Protein AF-A0A328CVS7-F1 (afdb_monomer_lite)

Foldseek 3Di:
DAPDVVVLVVLVVLLVVLLLVLLVVLVVLCVVLVHPLVVVLLVLVPVQDPPSDDDPDDDDPLNSSVSSSVSLVCLLCQQLVPLLSVLDPDDVCVVPLQVLLVVLVVVLVVLVPDQLLVVCVPDQPDSLLSSLLSSVCSSAPQVSCCSRPVDCVCVVQSVVSHQDPDPSSSSSSSSSSSSSSSSSSQSNGDPPGDDDDDADPPRDDDPVPDDDSDDD

Organism: NCBI:txid267555

Radius of gyration: 18.3 Å; chains: 1; bounding box: 51×43×45 Å

Secondary structure (DSSP, 8-state):
-PPPHHHHHHHHHHHHHHHHHHHHHHHHHHHHTT--HHHHHHHHHHTT-S-TTS------HHHHHHHHHHHHHHHHHTTTTSTTTTSSS--HHHH-HHHHHHHHHHHHHHHHHS-HHHHHHHSTT-HHHHHHHHHHHHHS-HHHHHHHHSSSHHHHHHHTT----SHHHHHHHHHHHHHHHHHHHHHHSPSSPP----PPTTPPP-TTT----S--

pLDDT: mean 85.7, std 13.38, range [39.97, 98.0]

InterPro domains:
  IPR040225 Protein gravitropic in the light 1-like [PTHR31161] (3-213)

Sequence (216 aa):
MPPAPELFENTMSLVKGASKSFTVLLLSLMRSAHWDIAAAVRSIEAASSAFAATAGAIIGTNCAKYALESYVNRKMFQGFNHETFYTDGGLSSVADPEQHRQGCYTHYRDMKAMDPAELLGILPNCSFENFCFKKYLAIIHPKTEESLFGDLEQRRQVLAGNHPRSQFYGEFLELAKAVWMLHLLAFSVEPPRPCQFEASEGSEFRPEYMESVGKY

Structure (mmCIF, N/CA/C/O backbone):
data_AF-A0A328CVS7-F1
#
_entry.id   AF-A0A328CVS7-F1
#
loop_
_atom_site.group_PDB
_atom_site.id
_atom_site.type_symbol
_atom_site.label_atom_id
_atom_site.label_alt_id
_atom_site.label_comp_id
_atom_site.label_asym_id
_atom_site.label_entity_id
_atom_site.label_seq_id
_atom_site.pdbx_PDB_ins_code
_atom_site.Cartn_x
_atom_site.Cartn_y
_atom_site.Cartn_z
_atom_site.occupancy
_atom_site.B_iso_or_equiv
_atom_site.auth_seq_id
_atom_site.auth_comp_id
_atom_site.auth_asym_id
_atom_site.auth_atom_id
_atom_site.pdbx_PDB_model_num
ATOM 1 N N . MET A 1 1 ? -12.200 -1.009 26.301 1.00 51.28 1 MET A N 1
ATOM 2 C CA . MET A 1 1 ? -10.981 -0.232 26.626 1.00 51.28 1 MET A CA 1
ATOM 3 C C . MET A 1 1 ? -10.405 0.240 25.305 1.00 51.28 1 MET A C 1
ATOM 5 O O . MET A 1 1 ? -10.227 -0.619 24.446 1.00 51.28 1 MET A O 1
ATOM 9 N N . PRO A 1 2 ? -10.182 1.548 25.106 1.00 60.66 2 PRO A N 1
ATOM 10 C CA . PRO A 1 2 ? -9.585 2.043 23.869 1.00 60.66 2 PRO A CA 1
ATOM 11 C C . PRO A 1 2 ? -8.201 1.401 23.667 1.00 60.66 2 PRO A C 1
ATOM 13 O O . PRO A 1 2 ? -7.513 1.132 24.660 1.00 60.66 2 PRO A O 1
ATOM 16 N N . PRO A 1 3 ? -7.789 1.100 22.423 1.00 68.44 3 PRO A N 1
ATOM 17 C CA . PRO A 1 3 ? -6.462 0.553 22.178 1.00 68.44 3 PRO A CA 1
ATOM 18 C C . PRO A 1 3 ? -5.399 1.533 22.684 1.00 68.44 3 PRO A C 1
ATOM 20 O O . PRO A 1 3 ? -5.484 2.736 22.445 1.00 68.44 3 PRO A O 1
ATOM 23 N N . ALA A 1 4 ? -4.404 1.013 23.408 1.00 78.62 4 ALA A N 1
ATOM 24 C CA . ALA A 1 4 ? -3.308 1.823 23.928 1.00 78.62 4 ALA A CA 1
ATOM 25 C C . ALA A 1 4 ? -2.574 2.543 22.775 1.00 78.62 4 ALA A C 1
ATOM 27 O O . ALA A 1 4 ? -2.376 1.917 21.728 1.00 78.62 4 ALA A O 1
ATOM 28 N N . PRO A 1 5 ? -2.120 3.800 22.954 1.00 82.88 5 PRO A N 1
ATOM 29 C CA . PRO A 1 5 ? -1.359 4.537 21.936 1.00 82.88 5 PRO A CA 1
ATOM 30 C C . PRO A 1 5 ? -0.168 3.745 21.376 1.00 82.88 5 PRO A C 1
ATOM 32 O O . PRO A 1 5 ? 0.079 3.744 20.172 1.00 82.88 5 PRO A O 1
ATOM 35 N N . GLU A 1 6 ? 0.482 2.956 22.232 1.00 88.38 6 GLU A N 1
ATOM 36 C CA . GLU A 1 6 ? 1.572 2.045 21.875 1.00 88.38 6 GLU A CA 1
ATOM 37 C C . GLU A 1 6 ? 1.187 1.037 20.779 1.00 88.38 6 GLU A C 1
ATOM 39 O O . GLU A 1 6 ? 2.018 0.660 19.957 1.00 88.38 6 GLU A O 1
ATOM 44 N N . LEU A 1 7 ? -0.069 0.574 20.722 1.00 91.06 7 LEU A N 1
ATOM 45 C CA . LEU A 1 7 ? -0.517 -0.328 19.653 1.00 91.06 7 LEU A CA 1
ATOM 46 C C . LEU A 1 7 ? -0.497 0.368 18.295 1.00 91.06 7 LEU A C 1
ATOM 48 O O . LEU A 1 7 ? -0.149 -0.262 17.294 1.00 91.06 7 LEU A O 1
ATOM 52 N N . PHE A 1 8 ? -0.853 1.650 18.264 1.00 90.75 8 PHE A N 1
ATOM 53 C CA . PHE A 1 8 ? -0.841 2.449 17.048 1.00 90.75 8 PHE A CA 1
ATOM 54 C C . PHE A 1 8 ? 0.596 2.694 16.580 1.00 90.75 8 PHE A C 1
ATOM 56 O O . PHE A 1 8 ? 0.909 2.448 15.418 1.00 90.75 8 PHE A O 1
ATOM 63 N N . GLU A 1 9 ? 1.491 3.075 17.494 1.00 91.44 9 GLU A N 1
ATOM 64 C CA . GLU A 1 9 ? 2.919 3.273 17.208 1.00 91.44 9 GLU A CA 1
ATOM 65 C C . GLU A 1 9 ? 3.594 1.989 16.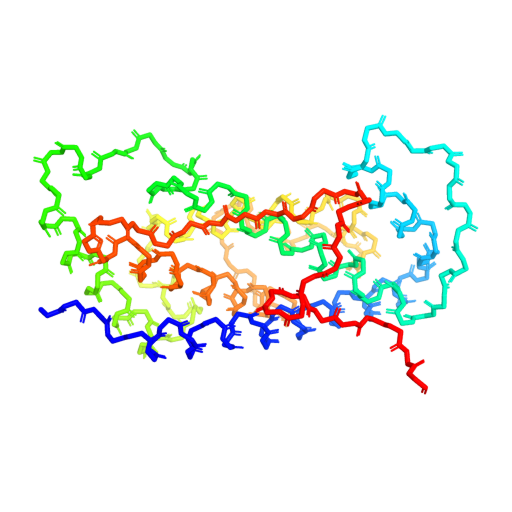713 1.00 91.44 9 GLU A C 1
ATOM 67 O O . GLU A 1 9 ? 4.277 1.996 15.686 1.00 91.44 9 GLU A O 1
ATOM 72 N N . ASN A 1 10 ? 3.340 0.863 17.386 1.00 94.25 10 ASN A N 1
ATOM 73 C CA . ASN A 1 10 ? 3.859 -0.442 16.986 1.00 94.25 10 ASN A CA 1
ATOM 74 C C . ASN A 1 10 ? 3.351 -0.850 15.598 1.00 94.25 10 ASN A C 1
ATOM 76 O O . ASN A 1 10 ? 4.133 -1.293 14.758 1.00 94.25 10 ASN A O 1
ATOM 80 N N . THR A 1 11 ? 2.058 -0.663 15.325 1.00 95.25 11 THR A N 1
ATOM 81 C CA . THR A 1 11 ? 1.479 -0.988 14.012 1.00 95.25 11 THR A CA 1
ATOM 82 C C . THR A 1 11 ? 2.022 -0.063 12.925 1.00 95.25 11 THR A C 1
ATOM 84 O O . THR A 1 11 ? 2.360 -0.524 11.838 1.00 95.25 11 THR A O 1
ATOM 87 N N . MET A 1 12 ? 2.209 1.224 13.220 1.00 94.56 12 MET A N 1
ATOM 88 C CA . MET A 1 12 ? 2.837 2.161 12.290 1.00 94.56 12 MET A CA 1
ATOM 89 C C . MET A 1 12 ? 4.303 1.795 12.011 1.00 94.56 12 MET A C 1
ATOM 91 O O . MET A 1 12 ? 4.773 1.949 10.884 1.00 94.56 12 MET A O 1
ATOM 95 N N . SER A 1 13 ? 5.030 1.269 13.001 1.00 95.25 13 SER A N 1
ATOM 96 C CA . SER A 1 13 ? 6.385 0.736 12.806 1.00 95.25 13 SER A CA 1
ATOM 97 C C . SER A 1 13 ? 6.397 -0.454 11.837 1.00 95.25 13 SER A C 1
ATOM 99 O O . SER A 1 13 ? 7.234 -0.495 10.933 1.00 95.25 13 SER A O 1
ATOM 101 N N . LEU A 1 14 ? 5.415 -1.362 11.940 1.00 96.44 14 LEU A N 1
ATOM 102 C CA . LEU A 1 14 ? 5.233 -2.455 10.973 1.00 96.44 14 LEU A CA 1
ATOM 103 C C . LEU A 1 14 ? 4.972 -1.921 9.561 1.00 96.44 14 LEU A C 1
ATOM 105 O O . LEU A 1 14 ? 5.615 -2.373 8.616 1.00 96.44 14 LEU A O 1
ATOM 109 N N . VAL A 1 15 ? 4.099 -0.917 9.415 1.00 97.12 15 VAL A N 1
ATOM 110 C CA . VAL A 1 15 ? 3.841 -0.277 8.115 1.00 97.12 15 VAL A CA 1
ATOM 111 C C . VAL A 1 15 ? 5.119 0.328 7.535 1.00 97.12 15 VAL A C 1
ATOM 113 O O . VAL A 1 15 ? 5.426 0.100 6.367 1.00 97.12 15 VAL A O 1
ATOM 116 N N . LYS A 1 16 ? 5.898 1.060 8.343 1.00 95.38 16 LYS A N 1
ATOM 117 C CA . LYS A 1 16 ? 7.183 1.636 7.913 1.00 95.38 16 LYS A CA 1
ATOM 118 C C . LYS A 1 16 ? 8.159 0.551 7.451 1.00 95.38 16 LYS A C 1
ATOM 120 O O . LYS A 1 16 ? 8.812 0.724 6.426 1.00 95.38 16 LYS A O 1
ATOM 125 N N . GLY A 1 17 ? 8.263 -0.553 8.190 1.00 96.69 17 GLY A N 1
ATOM 126 C CA . GLY A 1 17 ? 9.111 -1.690 7.829 1.00 96.69 17 GLY A CA 1
ATOM 127 C C . GLY A 1 17 ? 8.691 -2.331 6.507 1.00 96.69 17 GLY A C 1
ATOM 128 O O . GLY A 1 17 ? 9.491 -2.389 5.576 1.00 96.69 17 GLY A O 1
ATOM 129 N N . ALA A 1 18 ? 7.424 -2.736 6.400 1.00 97.62 18 ALA A N 1
ATOM 130 C CA . ALA A 1 18 ? 6.884 -3.387 5.209 1.00 97.62 18 ALA A CA 1
ATOM 131 C C . ALA A 1 18 ? 6.951 -2.478 3.969 1.00 97.62 18 ALA A C 1
ATOM 133 O O . ALA A 1 18 ? 7.317 -2.928 2.885 1.00 97.62 18 ALA A O 1
ATOM 134 N N . SER A 1 19 ? 6.683 -1.177 4.129 1.00 97.44 19 SER A N 1
ATOM 135 C CA . SER A 1 19 ? 6.769 -0.199 3.037 1.00 97.44 19 SER A CA 1
ATOM 136 C C . SER A 1 19 ? 8.198 -0.070 2.510 1.00 97.44 19 SER A C 1
ATOM 138 O O . SER A 1 19 ? 8.424 -0.107 1.295 1.00 97.44 19 SER A O 1
ATOM 140 N N . LYS A 1 20 ? 9.186 -0.016 3.414 1.00 95.44 20 LYS A N 1
ATOM 141 C CA . LYS A 1 20 ? 10.608 -0.005 3.053 1.00 95.44 20 LYS A CA 1
ATOM 142 C C . LYS A 1 20 ? 11.015 -1.290 2.330 1.00 95.44 20 LYS A C 1
ATOM 144 O O . LYS A 1 20 ? 11.677 -1.189 1.297 1.00 95.44 20 LYS A O 1
ATOM 149 N N . SER A 1 21 ? 10.621 -2.462 2.833 1.00 97.00 21 SER A N 1
ATOM 150 C CA . SER A 1 21 ? 10.930 -3.759 2.210 1.00 97.00 21 SER A CA 1
ATOM 151 C C . SER A 1 21 ? 10.345 -3.868 0.802 1.00 97.00 21 SER A C 1
ATOM 153 O O . SER A 1 21 ? 11.091 -4.071 -0.159 1.00 97.00 21 SER A O 1
ATOM 155 N N . PHE A 1 22 ? 9.042 -3.612 0.653 1.00 97.81 22 PHE A N 1
ATOM 156 C CA . PHE A 1 22 ? 8.364 -3.655 -0.641 1.00 97.81 22 PHE A CA 1
ATOM 157 C C . PHE A 1 22 ? 8.954 -2.647 -1.638 1.00 97.81 22 PHE A C 1
ATOM 159 O O . PHE A 1 22 ? 9.211 -2.986 -2.793 1.00 97.81 22 PHE A O 1
ATOM 166 N N . THR A 1 23 ? 9.252 -1.421 -1.193 1.00 95.88 23 THR A N 1
ATOM 167 C CA . THR A 1 23 ? 9.870 -0.391 -2.044 1.00 95.88 23 THR A CA 1
ATOM 168 C C . THR A 1 23 ? 11.262 -0.802 -2.520 1.00 95.88 23 THR A C 1
ATOM 170 O O . THR A 1 23 ? 11.610 -0.585 -3.682 1.00 95.88 23 THR A O 1
ATOM 173 N N . VAL A 1 24 ? 12.077 -1.400 -1.645 1.00 95.31 24 VAL A N 1
ATOM 174 C CA . VAL A 1 24 ? 13.410 -1.896 -2.014 1.00 95.31 24 VAL A CA 1
ATOM 175 C C . VAL A 1 24 ? 13.304 -3.020 -3.044 1.00 95.31 24 VAL A C 1
ATOM 177 O O . VAL A 1 24 ? 14.053 -3.002 -4.025 1.00 95.31 24 VAL A O 1
ATOM 180 N N . LEU A 1 25 ? 12.359 -3.950 -2.871 1.00 97.00 25 LEU A N 1
ATOM 181 C CA . LEU A 1 25 ? 12.112 -5.008 -3.849 1.00 97.00 25 LEU A CA 1
ATOM 182 C C . LEU A 1 25 ? 11.666 -4.432 -5.200 1.00 97.00 25 LEU A C 1
ATOM 184 O O . LEU A 1 25 ? 12.242 -4.776 -6.232 1.00 97.00 25 LEU A O 1
ATOM 188 N N . LEU A 1 26 ? 10.699 -3.512 -5.201 1.00 96.12 26 LEU A N 1
ATOM 189 C CA . LEU A 1 26 ? 10.211 -2.862 -6.417 1.00 96.12 26 LEU A CA 1
ATOM 190 C C . LEU A 1 26 ? 11.337 -2.118 -7.151 1.00 96.12 26 LEU A C 1
ATOM 192 O O . LEU A 1 26 ? 11.509 -2.289 -8.356 1.00 96.12 26 LEU A O 1
ATOM 196 N N . LEU A 1 27 ? 12.163 -1.358 -6.426 1.00 94.75 27 LEU A N 1
ATOM 197 C CA . LEU A 1 27 ? 13.314 -0.661 -7.002 1.00 94.75 27 LEU A CA 1
ATOM 198 C C . LEU A 1 27 ? 14.349 -1.635 -7.591 1.00 94.75 27 LEU A C 1
ATOM 200 O O . LEU A 1 27 ? 14.950 -1.344 -8.627 1.00 94.75 27 LEU A O 1
ATOM 204 N N . SER A 1 28 ? 14.568 -2.785 -6.947 1.00 95.62 28 SER A N 1
ATOM 205 C CA . SER A 1 28 ? 15.453 -3.842 -7.453 1.00 95.62 28 SER A CA 1
ATOM 206 C C . SER A 1 28 ? 14.946 -4.422 -8.778 1.00 95.62 28 SER A C 1
ATOM 208 O O . SER A 1 28 ? 15.715 -4.566 -9.734 1.00 95.62 28 SER A O 1
ATOM 210 N N . LEU A 1 29 ? 13.640 -4.681 -8.873 1.00 96.06 29 LEU A N 1
ATOM 211 C CA . LEU A 1 29 ? 13.005 -5.161 -10.099 1.00 96.06 29 LEU A CA 1
ATOM 212 C C . LEU A 1 29 ? 13.087 -4.120 -11.219 1.00 96.06 29 LEU A C 1
ATOM 214 O O . LEU A 1 29 ? 13.473 -4.464 -12.330 1.00 96.06 29 LEU A O 1
ATOM 218 N N . MET A 1 30 ? 12.828 -2.839 -10.928 1.00 95.19 30 MET A N 1
ATOM 219 C CA . MET A 1 30 ? 12.971 -1.755 -11.914 1.00 95.19 30 MET A CA 1
ATOM 220 C C . MET A 1 30 ? 14.396 -1.685 -12.480 1.00 95.19 30 MET A C 1
ATOM 222 O O . MET A 1 30 ? 14.584 -1.529 -13.685 1.00 95.19 30 MET A O 1
ATOM 226 N N . ARG A 1 31 ? 15.416 -1.838 -11.625 1.00 94.25 31 ARG A N 1
ATOM 227 C CA . ARG A 1 31 ? 16.823 -1.877 -12.063 1.00 94.25 31 ARG A CA 1
ATOM 228 C C . ARG A 1 31 ? 17.122 -3.099 -12.927 1.00 94.25 31 ARG A C 1
ATOM 230 O O . ARG A 1 31 ? 17.825 -2.969 -13.924 1.00 94.25 31 ARG A O 1
ATOM 237 N N . SER A 1 32 ? 16.582 -4.257 -12.555 1.00 95.62 32 SER A N 1
ATOM 238 C CA . SER A 1 32 ? 16.746 -5.512 -13.301 1.00 95.62 32 SER A CA 1
ATOM 239 C C . SER A 1 32 ? 16.062 -5.456 -14.670 1.00 95.62 32 SER A C 1
ATOM 241 O O . SER A 1 32 ? 16.584 -5.990 -15.640 1.00 95.62 32 SER A O 1
ATOM 243 N N . ALA A 1 33 ? 14.949 -4.728 -14.768 1.00 95.38 33 ALA A N 1
ATOM 244 C CA . ALA A 1 33 ? 14.250 -4.423 -16.012 1.00 95.38 33 ALA A CA 1
ATOM 245 C C . ALA A 1 33 ? 14.891 -3.271 -16.817 1.00 95.38 33 ALA A C 1
ATOM 247 O O . ALA A 1 33 ? 14.302 -2.795 -17.785 1.00 95.38 33 ALA A O 1
ATOM 248 N N . HIS A 1 34 ? 16.076 -2.792 -16.417 1.00 94.19 34 HIS A N 1
ATOM 249 C CA . HIS A 1 34 ? 16.814 -1.706 -17.071 1.00 94.19 34 HIS A CA 1
ATOM 250 C C . HIS A 1 34 ? 16.040 -0.382 -17.197 1.00 94.19 34 HIS A C 1
ATOM 252 O O . HIS A 1 34 ? 16.236 0.374 -18.149 1.00 94.19 34 HIS A O 1
ATOM 258 N N . TRP A 1 35 ? 15.174 -0.067 -16.230 1.00 94.06 35 TRP A N 1
ATOM 259 C CA . TRP A 1 35 ? 14.453 1.205 -16.223 1.00 94.06 35 TRP A CA 1
ATOM 260 C C . TRP A 1 35 ? 15.395 2.394 -16.031 1.00 94.06 35 TRP A C 1
ATOM 262 O O . TRP A 1 35 ? 16.305 2.361 -15.197 1.00 94.06 35 TRP A O 1
ATOM 272 N N . ASP A 1 36 ? 15.094 3.505 -16.709 1.00 91.75 36 ASP A N 1
ATOM 273 C CA . ASP A 1 36 ? 15.622 4.813 -16.320 1.00 91.75 36 ASP A CA 1
ATOM 274 C C . ASP A 1 36 ? 14.937 5.254 -15.017 1.00 91.75 36 ASP A C 1
ATOM 276 O O . ASP A 1 36 ? 13.841 5.820 -15.002 1.00 91.75 36 ASP A O 1
ATOM 280 N N . ILE A 1 37 ? 15.602 4.968 -13.897 1.00 91.19 37 ILE A N 1
ATOM 281 C CA . ILE A 1 37 ? 15.112 5.294 -12.556 1.00 91.19 37 ILE A CA 1
ATOM 282 C C . ILE A 1 37 ? 14.900 6.803 -12.394 1.00 91.19 37 ILE A C 1
ATOM 284 O O . ILE A 1 37 ? 13.942 7.216 -11.744 1.00 91.19 37 ILE A O 1
ATOM 288 N N . ALA A 1 38 ? 15.744 7.640 -13.002 1.00 87.75 38 ALA A N 1
ATOM 289 C CA . ALA A 1 38 ? 15.590 9.085 -12.907 1.00 87.75 38 ALA A CA 1
ATOM 290 C C . ALA A 1 38 ? 14.341 9.556 -13.669 1.00 87.75 38 ALA A C 1
ATOM 292 O O . ALA A 1 38 ? 13.611 10.415 -13.177 1.00 87.75 38 ALA A O 1
ATOM 293 N N . ALA A 1 39 ? 14.055 8.975 -14.839 1.00 88.88 39 ALA A N 1
ATOM 294 C CA . ALA A 1 39 ? 12.808 9.235 -15.559 1.00 88.88 39 ALA A CA 1
ATOM 295 C C . ALA A 1 39 ? 11.574 8.759 -14.782 1.00 88.88 39 ALA A C 1
ATOM 297 O O . ALA A 1 39 ? 10.581 9.485 -14.722 1.00 88.88 39 ALA A O 1
ATOM 298 N N . ALA A 1 40 ? 11.645 7.588 -14.143 1.00 89.56 40 ALA A N 1
ATOM 299 C CA . ALA A 1 40 ? 10.558 7.077 -13.312 1.00 89.56 40 ALA A CA 1
ATOM 300 C C . ALA A 1 40 ? 10.254 8.012 -12.128 1.00 89.56 40 ALA A C 1
ATOM 302 O O . ALA A 1 40 ? 9.091 8.334 -11.890 1.00 89.56 40 ALA A O 1
ATOM 303 N N . VAL A 1 41 ? 11.285 8.511 -11.436 1.00 87.38 41 VAL A N 1
ATOM 304 C CA . VAL A 1 41 ? 11.124 9.481 -10.338 1.00 87.38 41 VAL A CA 1
ATOM 305 C C . VAL A 1 41 ? 10.494 10.779 -10.835 1.00 87.38 41 VAL A C 1
ATOM 307 O O . VAL A 1 41 ? 9.485 11.200 -10.276 1.00 87.38 41 VAL A O 1
ATOM 310 N N . ARG A 1 42 ? 10.992 11.354 -11.940 1.00 86.06 42 ARG A N 1
ATOM 311 C CA . ARG A 1 42 ? 10.382 12.554 -12.541 1.00 86.06 42 ARG A CA 1
A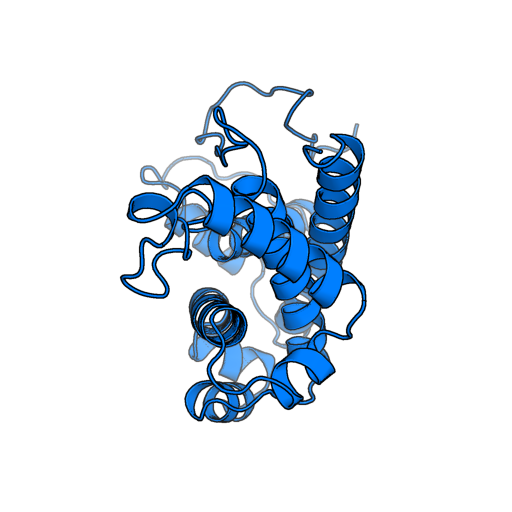TOM 312 C C . ARG A 1 42 ? 8.909 12.335 -12.887 1.00 86.06 42 ARG A C 1
ATOM 314 O O . ARG A 1 42 ? 8.090 13.222 -12.682 1.00 86.06 42 ARG A O 1
ATOM 321 N N . SER A 1 43 ? 8.554 11.151 -13.389 1.00 86.50 43 SER A N 1
ATOM 322 C CA . SER A 1 43 ? 7.159 10.810 -13.687 1.00 86.50 43 SER A CA 1
ATOM 323 C C . SER A 1 43 ? 6.295 10.710 -12.427 1.00 86.50 43 SER A C 1
ATOM 325 O O . SER A 1 43 ? 5.130 11.103 -12.463 1.00 86.50 43 SER A O 1
ATOM 327 N N . ILE A 1 44 ? 6.836 10.182 -11.325 1.00 86.12 44 ILE A N 1
ATOM 328 C CA . ILE A 1 44 ? 6.149 10.123 -10.029 1.00 86.12 44 ILE A CA 1
ATOM 329 C C . ILE A 1 44 ? 5.921 11.538 -9.487 1.00 86.12 44 ILE A C 1
ATOM 331 O O . ILE A 1 44 ? 4.809 11.858 -9.066 1.00 86.12 44 ILE A O 1
ATOM 335 N N . GLU A 1 45 ? 6.946 12.388 -9.518 1.00 81.12 45 GLU A N 1
ATOM 336 C CA . GLU A 1 45 ? 6.887 13.777 -9.050 1.00 81.12 45 GLU A CA 1
ATOM 337 C C . GLU A 1 45 ? 5.900 14.603 -9.885 1.00 81.12 45 GLU A C 1
ATOM 339 O O . GLU A 1 45 ? 5.023 15.264 -9.329 1.00 81.12 45 GLU A O 1
ATOM 344 N N . ALA A 1 46 ? 5.939 14.471 -11.215 1.00 80.69 46 ALA A N 1
ATOM 345 C CA . ALA A 1 46 ? 5.011 15.147 -12.121 1.00 80.69 46 ALA A CA 1
ATOM 346 C C . ALA A 1 46 ? 3.550 14.719 -11.912 1.00 80.69 46 ALA A C 1
ATOM 348 O O . ALA A 1 46 ? 2.644 15.536 -12.027 1.00 80.69 46 ALA A O 1
ATOM 349 N N . ALA A 1 47 ? 3.299 13.453 -11.565 1.00 77.50 47 ALA A N 1
ATOM 350 C CA . ALA A 1 47 ? 1.955 12.984 -11.221 1.00 77.50 47 ALA A CA 1
ATOM 351 C C . ALA A 1 47 ? 1.480 13.465 -9.836 1.00 77.50 47 ALA A C 1
ATOM 353 O O . ALA A 1 47 ? 0.315 13.281 -9.487 1.00 77.50 47 ALA A O 1
ATOM 354 N N . SER A 1 48 ? 2.386 14.020 -9.029 1.00 69.12 48 SER A N 1
ATOM 355 C CA . SER A 1 48 ? 2.135 14.451 -7.651 1.00 69.12 48 SER A CA 1
ATOM 356 C C . SER A 1 48 ? 1.964 15.958 -7.513 1.00 69.12 48 SER A C 1
ATOM 358 O O . SER A 1 48 ? 1.238 16.392 -6.624 1.00 69.12 48 SER A O 1
ATOM 360 N N . SER A 1 49 ? 2.605 16.741 -8.382 1.00 62.12 49 SER A N 1
ATOM 361 C CA . SER A 1 49 ? 2.573 18.202 -8.351 1.00 62.12 49 SER A CA 1
ATOM 362 C C . SER A 1 49 ? 1.715 18.764 -9.485 1.00 62.12 49 SER A C 1
ATOM 364 O O . SER A 1 49 ? 1.894 18.420 -10.651 1.00 62.12 49 SER A O 1
ATOM 366 N N . ALA A 1 50 ? 0.809 19.688 -9.157 1.00 51.88 50 ALA A N 1
ATOM 367 C CA . ALA A 1 50 ? 0.081 20.480 -10.150 1.00 51.88 50 ALA A CA 1
ATOM 368 C C . ALA A 1 50 ? 0.968 21.556 -10.826 1.00 51.88 50 ALA A C 1
ATOM 370 O O . ALA A 1 50 ? 0.541 22.173 -11.798 1.00 51.88 50 ALA A O 1
ATOM 371 N N . PHE A 1 51 ? 2.198 21.772 -10.335 1.00 45.00 51 PHE A N 1
ATOM 372 C CA . PHE A 1 51 ? 3.142 22.807 -10.780 1.00 45.00 51 PHE A CA 1
ATOM 373 C C . PHE A 1 51 ? 4.504 22.199 -11.178 1.00 45.00 51 PHE A C 1
ATOM 375 O O . PHE A 1 51 ? 5.564 22.581 -10.695 1.00 45.00 51 PHE A O 1
ATOM 382 N N . ALA A 1 52 ? 4.489 21.231 -12.093 1.00 42.84 52 ALA A N 1
ATOM 383 C CA . ALA A 1 52 ? 5.643 20.394 -12.444 1.00 42.84 52 ALA A CA 1
ATOM 384 C C . ALA A 1 52 ? 6.757 21.056 -13.304 1.00 42.84 52 ALA A C 1
ATOM 386 O O . ALA A 1 52 ? 7.299 20.395 -14.188 1.00 42.84 52 ALA A O 1
ATOM 387 N N . ALA A 1 53 ? 7.129 22.329 -13.109 1.00 41.28 53 ALA A N 1
ATOM 388 C CA . ALA A 1 53 ? 7.995 23.019 -14.084 1.00 41.28 53 ALA A CA 1
ATOM 389 C C . ALA A 1 53 ? 9.388 23.494 -13.630 1.00 41.28 53 ALA A C 1
ATOM 391 O O . ALA A 1 53 ? 10.196 23.783 -14.509 1.00 41.28 53 ALA A O 1
ATOM 392 N N . THR A 1 54 ? 9.732 23.607 -12.340 1.00 40.16 54 THR A N 1
ATOM 393 C CA . THR A 1 54 ? 10.916 24.436 -11.983 1.00 40.16 54 THR A CA 1
ATOM 394 C C . THR A 1 54 ? 11.913 23.884 -10.970 1.00 40.16 54 THR A C 1
ATOM 396 O O . THR A 1 54 ? 12.814 24.620 -10.576 1.00 40.16 54 THR A O 1
ATOM 399 N N . ALA A 1 55 ? 11.863 22.609 -10.593 1.00 41.12 55 ALA A N 1
ATOM 400 C CA . ALA A 1 55 ? 12.902 22.028 -9.740 1.00 41.12 55 ALA A CA 1
ATOM 401 C C . ALA A 1 55 ? 13.633 20.893 -10.460 1.00 41.12 55 ALA A C 1
ATOM 403 O O . ALA A 1 55 ? 13.374 19.712 -10.250 1.00 41.12 55 ALA A O 1
ATOM 404 N N . GLY A 1 56 ? 14.591 21.262 -11.313 1.00 46.72 56 GLY A N 1
ATOM 405 C CA . GLY A 1 56 ? 15.679 20.363 -11.680 1.00 46.72 56 GLY A CA 1
ATOM 406 C C . GLY A 1 56 ? 16.536 20.105 -10.443 1.00 46.72 56 GLY A C 1
ATOM 407 O O . GLY A 1 56 ? 17.544 20.774 -10.241 1.00 46.72 56 GLY A O 1
ATOM 408 N N . ALA A 1 57 ? 16.106 19.189 -9.579 1.00 45.03 57 ALA A N 1
ATOM 409 C CA . ALA A 1 57 ? 16.842 18.819 -8.382 1.00 45.03 57 ALA A CA 1
ATOM 410 C C . ALA A 1 57 ? 17.595 17.510 -8.623 1.00 45.03 57 ALA A C 1
ATOM 412 O O . ALA A 1 57 ? 17.079 16.535 -9.162 1.00 45.03 57 ALA A O 1
ATOM 413 N N . ILE A 1 58 ? 18.864 17.535 -8.245 1.00 46.56 58 ILE A N 1
ATOM 414 C CA . ILE A 1 58 ? 19.860 16.483 -8.396 1.00 46.56 58 ILE A CA 1
ATOM 415 C C . ILE A 1 58 ? 19.399 15.244 -7.612 1.00 46.56 58 ILE A C 1
ATOM 417 O O . ILE A 1 58 ? 19.595 15.136 -6.404 1.00 46.56 58 ILE A O 1
ATOM 421 N N . ILE A 1 59 ? 18.754 14.302 -8.298 1.00 51.00 59 ILE A N 1
ATOM 422 C CA . ILE A 1 59 ? 18.311 13.035 -7.712 1.00 51.00 59 ILE A CA 1
ATOM 423 C C . ILE A 1 59 ? 19.507 12.078 -7.707 1.00 51.00 59 ILE A C 1
ATOM 425 O O . ILE A 1 59 ? 19.764 11.349 -8.664 1.00 51.00 59 ILE A O 1
ATOM 429 N N . GLY A 1 60 ? 20.251 12.076 -6.600 1.00 52.41 60 GLY A N 1
ATOM 430 C CA . GLY A 1 60 ? 21.118 10.949 -6.259 1.00 52.41 60 GLY A CA 1
ATOM 431 C C . GLY A 1 60 ? 20.287 9.677 -6.047 1.00 52.41 60 GLY A C 1
ATOM 432 O O . GLY A 1 60 ? 19.094 9.735 -5.756 1.00 52.41 60 GLY A O 1
ATOM 433 N N . THR A 1 61 ? 20.906 8.501 -6.131 1.00 53.00 61 THR A N 1
ATOM 434 C CA . THR A 1 61 ? 20.246 7.187 -5.971 1.00 53.00 61 THR A CA 1
ATOM 435 C C . THR A 1 61 ? 19.427 7.033 -4.680 1.00 53.00 61 THR A C 1
ATOM 437 O O . THR A 1 61 ? 18.493 6.232 -4.656 1.00 53.00 61 THR A O 1
ATOM 440 N N . ASN A 1 62 ? 19.731 7.806 -3.629 1.00 58.94 62 ASN A N 1
ATOM 441 C CA . ASN A 1 62 ? 18.953 7.834 -2.385 1.00 58.94 62 ASN A CA 1
ATOM 442 C C . ASN A 1 62 ? 17.583 8.509 -2.560 1.00 58.94 62 ASN A C 1
ATOM 444 O O . ASN A 1 62 ? 16.607 8.025 -1.995 1.00 58.94 62 ASN A O 1
ATOM 448 N N . CYS A 1 63 ? 17.469 9.551 -3.390 1.00 72.38 63 CYS A N 1
ATOM 449 C CA . CYS A 1 63 ? 16.196 10.234 -3.641 1.00 72.38 63 CYS A CA 1
ATOM 450 C C . CYS A 1 63 ? 15.187 9.310 -4.340 1.00 72.38 63 CYS A C 1
ATOM 452 O O . CYS A 1 63 ? 13.999 9.358 -4.039 1.00 72.38 63 CYS A O 1
ATOM 454 N N . ALA A 1 64 ? 15.657 8.406 -5.207 1.00 84.00 64 ALA A N 1
ATOM 455 C CA . ALA A 1 64 ? 14.779 7.486 -5.929 1.00 84.00 64 ALA A CA 1
ATOM 456 C C . ALA A 1 64 ? 14.033 6.509 -5.009 1.00 84.00 64 ALA A C 1
ATOM 458 O O . ALA A 1 64 ? 12.856 6.237 -5.234 1.00 84.00 64 ALA A O 1
ATOM 459 N N . LYS A 1 65 ? 14.696 6.011 -3.955 1.00 88.19 65 LYS A N 1
ATOM 460 C CA . LYS A 1 65 ? 14.047 5.149 -2.959 1.00 88.19 65 LYS A CA 1
ATOM 461 C C . LYS A 1 65 ? 12.913 5.899 -2.260 1.00 88.19 65 LYS A C 1
ATOM 463 O O . LYS A 1 65 ? 11.810 5.375 -2.200 1.00 88.19 65 LYS A O 1
ATOM 468 N N . TYR A 1 66 ? 13.173 7.109 -1.766 1.00 87.94 66 TYR A N 1
ATOM 469 C CA . TYR A 1 66 ? 12.172 7.889 -1.034 1.00 87.94 66 TYR A CA 1
ATOM 470 C C . TYR A 1 66 ? 11.019 8.356 -1.929 1.00 87.94 66 TYR A C 1
ATOM 472 O O . TYR A 1 66 ? 9.870 8.325 -1.500 1.00 87.94 66 TYR A O 1
ATOM 480 N N . ALA A 1 67 ? 11.296 8.722 -3.184 1.00 89.12 67 ALA A N 1
ATOM 481 C CA . ALA A 1 67 ? 10.253 9.059 -4.151 1.00 89.12 67 ALA A CA 1
ATOM 482 C C . ALA A 1 67 ? 9.338 7.857 -4.441 1.00 89.12 67 ALA A C 1
ATOM 484 O O . ALA A 1 67 ? 8.114 7.995 -4.469 1.00 89.12 67 ALA A O 1
ATOM 485 N N . LEU A 1 68 ? 9.918 6.664 -4.602 1.00 92.38 68 LEU A N 1
ATOM 486 C CA . LEU A 1 68 ? 9.153 5.438 -4.812 1.00 92.38 68 LEU A CA 1
ATOM 487 C C . LEU A 1 68 ? 8.378 5.019 -3.552 1.00 92.38 68 LEU A C 1
ATOM 489 O O . LEU A 1 68 ? 7.211 4.652 -3.655 1.00 92.38 68 LEU A O 1
ATOM 493 N N . GLU A 1 69 ? 8.987 5.135 -2.370 1.00 92.94 69 GLU A N 1
ATOM 494 C CA . GLU A 1 69 ? 8.338 4.862 -1.079 1.00 92.94 69 GLU A CA 1
ATOM 495 C C . GLU A 1 69 ? 7.141 5.797 -0.863 1.00 92.94 69 GLU A C 1
ATOM 497 O O . GLU A 1 69 ? 6.054 5.353 -0.496 1.00 92.94 69 GLU A O 1
ATOM 502 N N . SER A 1 70 ? 7.307 7.088 -1.170 1.00 90.75 70 SER A N 1
ATOM 503 C CA . SER A 1 70 ? 6.233 8.084 -1.146 1.00 90.75 70 SER A CA 1
ATOM 504 C C . SER A 1 70 ? 5.101 7.722 -2.114 1.00 90.75 70 SER A C 1
ATOM 506 O O . SER A 1 70 ? 3.933 7.703 -1.723 1.00 90.75 70 SER A O 1
ATOM 508 N N . TYR A 1 71 ? 5.428 7.333 -3.353 1.00 93.31 71 TYR A N 1
ATOM 509 C CA . TYR A 1 71 ? 4.444 6.867 -4.334 1.00 93.31 71 TYR A CA 1
ATOM 510 C C . TYR A 1 71 ? 3.621 5.677 -3.822 1.00 93.31 71 TYR A C 1
ATOM 512 O O . TYR A 1 71 ? 2.386 5.719 -3.867 1.00 93.31 71 TYR A O 1
ATOM 520 N N . VAL A 1 72 ? 4.298 4.641 -3.317 1.00 95.75 72 VAL A N 1
ATOM 521 C CA . VAL A 1 72 ? 3.668 3.432 -2.770 1.00 95.75 72 VAL A CA 1
ATOM 522 C C . VAL A 1 72 ? 2.764 3.799 -1.598 1.00 95.75 72 VAL A C 1
ATOM 524 O O . VAL A 1 72 ? 1.584 3.448 -1.603 1.00 95.75 72 VAL A O 1
ATOM 527 N N . ASN A 1 73 ? 3.283 4.550 -0.621 1.00 94.94 73 ASN A N 1
ATOM 528 C CA . ASN A 1 73 ? 2.529 4.940 0.567 1.00 94.94 73 ASN A CA 1
ATOM 529 C C . ASN A 1 73 ? 1.304 5.775 0.198 1.00 94.94 73 ASN A C 1
ATOM 531 O O . ASN A 1 73 ? 0.207 5.486 0.668 1.00 94.94 73 ASN A O 1
ATOM 535 N N . ARG A 1 74 ? 1.427 6.741 -0.713 1.00 93.06 74 ARG A N 1
ATOM 536 C CA . ARG A 1 74 ? 0.274 7.534 -1.149 1.00 93.06 74 ARG A CA 1
ATOM 537 C C . ARG A 1 74 ? -0.829 6.663 -1.750 1.00 93.06 74 ARG A C 1
ATOM 539 O O . ARG A 1 74 ? -2.002 6.859 -1.442 1.00 93.06 74 ARG A O 1
ATOM 546 N N . LYS A 1 75 ? -0.480 5.671 -2.577 1.00 95.06 75 LYS A N 1
ATOM 547 C CA . LYS A 1 75 ? -1.460 4.726 -3.139 1.00 95.06 75 LYS A CA 1
ATOM 548 C C . LYS A 1 75 ? -2.066 3.818 -2.067 1.00 95.06 75 LYS A C 1
ATOM 550 O O . LYS A 1 75 ? -3.288 3.650 -2.032 1.00 95.06 75 LYS A O 1
ATOM 555 N N . MET A 1 76 ? -1.245 3.286 -1.164 1.00 96.31 76 MET A N 1
ATOM 556 C CA . MET A 1 76 ? -1.691 2.428 -0.062 1.00 96.31 76 MET A CA 1
ATOM 557 C C . MET A 1 76 ? -2.653 3.147 0.883 1.00 96.31 76 MET A C 1
ATOM 559 O O . MET A 1 76 ? -3.721 2.624 1.187 1.00 96.31 76 MET A O 1
ATOM 563 N N . PHE A 1 77 ? -2.328 4.373 1.278 1.00 95.50 77 PHE A N 1
ATOM 564 C CA . PHE A 1 77 ? -3.128 5.153 2.214 1.00 95.50 77 PHE A CA 1
ATOM 565 C C . PHE A 1 77 ? -4.274 5.935 1.556 1.00 95.50 77 PHE A C 1
ATOM 567 O O . PHE A 1 77 ? -5.125 6.472 2.254 1.00 95.50 77 PHE A O 1
ATOM 574 N N . GLN A 1 78 ? -4.376 5.980 0.224 1.00 94.12 78 GLN A N 1
ATOM 575 C CA . GLN A 1 78 ? -5.491 6.659 -0.443 1.00 94.12 78 GLN A CA 1
ATOM 576 C C . GLN A 1 78 ? -6.850 6.189 0.114 1.00 94.12 78 GLN A C 1
ATOM 578 O O . GLN A 1 78 ? -7.183 5.007 0.024 1.00 94.12 78 GLN A O 1
ATOM 583 N N . GLY A 1 79 ? -7.638 7.115 0.667 1.00 93.12 79 GLY A N 1
ATOM 584 C CA . GLY A 1 79 ? -8.938 6.815 1.273 1.00 93.12 79 GLY A CA 1
ATOM 585 C C . GLY A 1 79 ? -8.892 6.354 2.733 1.00 93.12 79 GLY A C 1
ATOM 586 O O . GLY A 1 79 ? -9.933 5.963 3.241 1.00 93.12 79 GLY A O 1
ATOM 587 N N . PHE A 1 80 ? -7.745 6.426 3.419 1.00 94.44 80 PHE A N 1
ATOM 588 C CA . PHE A 1 80 ? -7.583 5.959 4.805 1.00 94.44 80 PHE A CA 1
ATOM 589 C C . PHE A 1 80 ? -8.601 6.559 5.783 1.00 94.44 80 PHE A C 1
ATOM 591 O O . PHE A 1 80 ? -9.079 5.878 6.680 1.00 94.44 80 PHE A O 1
ATOM 598 N N . ASN A 1 81 ? -8.987 7.820 5.587 1.00 92.94 81 ASN A N 1
ATOM 599 C CA . ASN A 1 81 ? -9.964 8.488 6.451 1.00 92.94 81 ASN A CA 1
ATOM 600 C C . ASN A 1 81 ? -11.419 8.016 6.220 1.00 92.94 81 ASN A C 1
ATOM 602 O O . ASN A 1 81 ? -12.311 8.426 6.958 1.00 92.94 81 ASN A O 1
ATOM 606 N N . HIS A 1 82 ? -11.677 7.179 5.208 1.00 91.69 82 HIS A N 1
ATOM 607 C CA . HIS A 1 82 ? -12.982 6.569 4.949 1.00 91.69 82 HIS A CA 1
ATOM 608 C C . HIS A 1 82 ? -13.048 5.165 5.560 1.00 91.69 82 HIS A C 1
ATOM 610 O O . HIS A 1 82 ? -12.092 4.400 5.444 1.00 91.69 82 HIS A O 1
ATOM 616 N N . GLU A 1 83 ? -14.196 4.802 6.143 1.00 87.94 83 GLU A N 1
ATOM 617 C CA . GLU A 1 83 ? -14.422 3.527 6.859 1.00 87.94 83 GLU A CA 1
ATOM 618 C C . GLU A 1 83 ? -14.046 2.292 6.039 1.00 87.94 83 GLU A C 1
ATOM 620 O O . GLU A 1 83 ? -13.638 1.273 6.577 1.00 87.94 83 GLU A O 1
ATOM 625 N N . THR A 1 84 ? -14.153 2.387 4.721 1.00 88.31 84 THR A N 1
ATOM 626 C CA . THR A 1 84 ? -13.920 1.253 3.826 1.00 88.31 84 THR A CA 1
ATOM 627 C C . THR A 1 84 ? -12.915 1.565 2.726 1.00 88.31 84 THR A C 1
ATOM 629 O O . THR A 1 84 ? -12.884 0.875 1.715 1.00 88.31 84 THR A O 1
ATOM 632 N N . PHE A 1 85 ? -12.097 2.619 2.857 1.00 91.56 85 PHE A N 1
ATOM 633 C CA . PHE A 1 85 ? -11.188 3.087 1.792 1.00 91.56 85 PHE A CA 1
ATOM 634 C C . PHE A 1 85 ? -11.879 3.396 0.445 1.00 91.56 85 PHE A C 1
ATOM 636 O O . PHE A 1 85 ? -11.237 3.351 -0.606 1.00 91.56 85 PHE A O 1
ATOM 643 N N . TYR A 1 86 ? -13.188 3.673 0.448 1.00 88.06 86 TYR A N 1
ATOM 644 C CA . TYR A 1 86 ? -14.027 3.730 -0.760 1.00 88.06 86 TYR A CA 1
ATOM 645 C C . TYR A 1 86 ? -13.991 2.421 -1.583 1.00 88.06 86 TYR A C 1
ATOM 647 O O . TYR A 1 86 ? -14.146 2.409 -2.811 1.00 88.06 86 TYR A O 1
ATOM 655 N N . THR A 1 87 ? -13.721 1.291 -0.921 1.00 83.19 87 THR A N 1
ATOM 656 C CA . THR A 1 87 ? -13.684 -0.033 -1.556 1.00 83.19 87 THR A CA 1
ATOM 657 C C . THR A 1 87 ? -15.090 -0.601 -1.734 1.00 83.19 87 THR A C 1
ATOM 659 O O . THR A 1 87 ? -15.351 -1.255 -2.747 1.00 83.19 87 THR A O 1
ATOM 662 N N . ASP A 1 88 ? -16.002 -0.245 -0.837 1.00 76.00 88 ASP A N 1
ATOM 663 C CA . ASP A 1 88 ? -17.426 -0.540 -0.882 1.00 76.00 88 ASP A CA 1
ATOM 664 C C . ASP A 1 88 ? -18.242 0.728 -0.536 1.00 76.00 88 ASP A C 1
ATOM 666 O O . ASP A 1 88 ? -17.683 1.782 -0.221 1.00 76.00 88 ASP A O 1
ATOM 670 N N . GLY A 1 89 ? -19.569 0.640 -0.647 1.00 67.69 89 GLY A N 1
ATOM 671 C CA . GLY A 1 89 ? -20.490 1.718 -0.267 1.00 67.69 89 GLY A CA 1
ATOM 672 C C . GLY A 1 89 ? -21.010 1.620 1.172 1.00 67.69 89 GLY A C 1
ATOM 673 O O . GLY A 1 89 ? -22.002 2.273 1.489 1.00 67.69 89 GLY A O 1
ATOM 674 N N . GLY A 1 90 ? -20.422 0.763 2.011 1.00 71.25 90 GLY A N 1
ATOM 675 C CA . GLY A 1 90 ? -20.903 0.507 3.366 1.00 71.25 90 GLY A CA 1
ATOM 676 C C . GLY A 1 90 ? -20.465 1.589 4.353 1.00 71.25 90 GLY A C 1
ATOM 677 O O . GLY A 1 90 ? -19.329 2.052 4.312 1.00 71.25 90 GLY A O 1
ATOM 678 N N . LEU A 1 91 ? -21.363 1.972 5.263 1.00 74.75 91 LEU A N 1
ATOM 679 C CA . LEU A 1 91 ? -21.078 2.859 6.397 1.00 74.75 91 LEU A CA 1
ATOM 680 C C . LEU A 1 91 ? -21.678 2.249 7.669 1.00 74.75 91 LEU A C 1
ATOM 682 O O . LEU A 1 91 ? -22.724 2.684 8.156 1.00 74.75 91 LEU A O 1
ATOM 686 N N . SER A 1 92 ? -21.044 1.197 8.187 1.00 75.44 92 SER A N 1
ATOM 687 C CA . SER A 1 92 ? -21.553 0.462 9.355 1.00 75.44 92 SER A CA 1
ATOM 688 C C . SER A 1 92 ? -21.545 1.338 10.606 1.00 75.44 92 SER A C 1
ATOM 690 O O . SER A 1 92 ? -22.416 1.199 11.465 1.00 75.44 92 SER A O 1
ATOM 692 N N . SER A 1 93 ? -20.621 2.302 10.676 1.00 76.62 93 SER A N 1
ATOM 693 C CA . SER A 1 93 ? -20.554 3.273 11.770 1.00 76.62 93 SER A CA 1
ATOM 694 C C . SER A 1 93 ? -21.762 4.212 11.866 1.00 76.62 93 SER A C 1
ATOM 696 O O . SER A 1 93 ? -21.967 4.801 12.924 1.00 76.62 93 SER A O 1
ATOM 698 N N . VAL A 1 94 ? -22.574 4.359 10.809 1.00 79.88 94 VAL A N 1
ATOM 699 C CA . VAL A 1 94 ? -23.800 5.183 10.842 1.00 79.88 94 VAL A CA 1
ATOM 700 C C . VAL A 1 94 ? -24.926 4.470 11.590 1.00 79.88 94 VAL A C 1
ATOM 702 O O . VAL A 1 94 ? -25.736 5.129 12.239 1.00 79.88 94 VAL A O 1
ATOM 705 N N . ALA A 1 95 ? -24.978 3.139 11.504 1.00 83.94 95 ALA A N 1
ATOM 706 C CA . ALA A 1 95 ? -26.014 2.341 12.149 1.00 83.94 95 ALA A CA 1
ATOM 707 C C . ALA A 1 95 ? -25.716 2.110 13.638 1.00 83.94 95 ALA A C 1
ATOM 709 O O . ALA A 1 95 ? -26.576 2.371 14.475 1.00 83.94 95 ALA A O 1
ATOM 710 N N . ASP A 1 96 ? -24.500 1.659 13.964 1.00 88.12 96 ASP A N 1
ATOM 711 C CA . ASP A 1 96 ? -24.051 1.452 15.345 1.00 88.12 96 ASP A CA 1
ATOM 712 C C . ASP A 1 96 ? -22.547 1.775 15.489 1.00 88.12 96 ASP A C 1
ATOM 714 O O . ASP A 1 96 ? -21.682 0.949 15.169 1.00 88.12 96 ASP A O 1
ATOM 718 N N . PRO A 1 97 ? -22.204 2.983 15.977 1.00 87.88 97 PRO A N 1
ATOM 719 C CA . PRO A 1 97 ? -20.817 3.403 16.134 1.00 87.88 97 PRO A CA 1
ATOM 720 C C . PRO A 1 97 ? -20.004 2.580 17.142 1.00 87.88 97 PRO A C 1
ATOM 722 O O . PRO A 1 97 ? -18.790 2.474 16.975 1.00 87.88 97 PRO A O 1
ATOM 725 N N . GLU A 1 98 ? -20.617 2.061 18.211 1.00 89.31 98 GLU A N 1
ATOM 726 C CA . GLU A 1 98 ? -19.904 1.316 19.263 1.00 89.31 98 GLU A CA 1
ATOM 727 C C . GLU A 1 98 ? -19.632 -0.113 18.801 1.00 89.31 98 GLU A C 1
ATOM 729 O O . GLU A 1 98 ? -18.494 -0.583 18.869 1.00 89.31 98 GLU A O 1
ATOM 734 N N . GLN A 1 99 ? -20.646 -0.774 18.235 1.00 89.38 99 GLN A N 1
ATOM 735 C CA . GLN A 1 99 ? -20.478 -2.107 17.669 1.00 89.38 99 GLN A CA 1
ATOM 736 C C . GLN A 1 99 ? -19.440 -2.100 16.544 1.00 89.38 99 GLN A C 1
ATOM 738 O O . GLN A 1 99 ? -18.597 -2.996 16.482 1.00 89.38 99 GLN A O 1
ATOM 743 N N . HIS A 1 100 ? -19.448 -1.069 15.693 1.00 89.56 100 HIS A N 1
ATOM 744 C CA . HIS A 1 100 ? -18.437 -0.905 14.653 1.00 89.56 100 HIS A CA 1
ATOM 745 C C . HIS A 1 100 ? -17.019 -0.800 15.239 1.00 89.56 100 HIS A C 1
ATOM 747 O O . HIS A 1 100 ? -16.128 -1.532 14.807 1.00 89.56 100 HIS A O 1
ATOM 753 N N . ARG A 1 101 ? -16.803 0.040 16.264 1.00 91.12 101 ARG A N 1
ATOM 754 C CA . ARG A 1 101 ? -15.488 0.168 16.924 1.00 91.12 101 ARG A CA 1
ATOM 755 C C . ARG A 1 101 ? -15.003 -1.156 17.508 1.00 91.12 101 ARG A C 1
ATOM 757 O O . ARG A 1 101 ? -13.852 -1.544 17.295 1.00 91.12 101 ARG A O 1
ATOM 764 N N . GLN A 1 102 ? -15.881 -1.859 18.220 1.00 91.00 102 GLN A N 1
ATOM 765 C CA . GLN A 1 102 ? -15.561 -3.147 18.830 1.00 91.00 102 GLN A CA 1
ATOM 766 C C . GLN A 1 102 ? -15.265 -4.219 17.768 1.00 91.00 102 GLN A C 1
ATOM 768 O O . GLN A 1 102 ? -14.342 -5.022 17.941 1.00 91.00 102 GLN A O 1
ATOM 773 N N . GLY A 1 103 ? -16.002 -4.207 16.654 1.00 91.19 103 GLY A N 1
ATOM 774 C CA . GLY A 1 103 ? -15.745 -5.051 15.488 1.00 91.19 103 GLY A CA 1
ATOM 775 C C . GLY A 1 103 ? -14.370 -4.783 14.880 1.00 91.19 103 GLY A C 1
ATOM 776 O O . GLY A 1 103 ? -13.583 -5.714 14.721 1.00 91.19 103 GLY A O 1
ATOM 777 N N . CYS A 1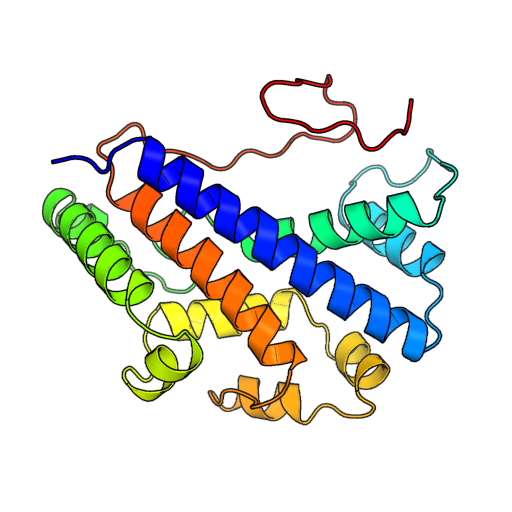 104 ? -14.025 -3.513 14.651 1.00 91.75 104 CYS A N 1
ATOM 778 C CA . CYS A 1 104 ? -12.711 -3.106 14.150 1.00 91.75 104 CYS A CA 1
ATOM 779 C C . CYS A 1 104 ? -11.567 -3.583 15.058 1.00 91.75 104 CYS A C 1
ATOM 781 O O . CYS A 1 104 ? -10.583 -4.142 14.570 1.00 91.75 104 CYS A O 1
ATOM 783 N N . TYR A 1 105 ? -11.704 -3.441 16.381 1.00 92.19 105 TYR A N 1
ATOM 784 C CA . TYR A 1 105 ? -10.682 -3.924 17.316 1.00 92.19 105 TYR A CA 1
ATOM 785 C C . TYR A 1 105 ? -10.548 -5.451 17.311 1.00 92.19 105 TYR A C 1
ATOM 787 O O . TYR A 1 105 ? -9.438 -5.984 17.385 1.00 92.19 105 TYR A O 1
ATOM 795 N N . THR A 1 106 ? -11.672 -6.161 17.207 1.00 91.62 106 THR A N 1
ATOM 796 C CA . THR A 1 106 ? -11.692 -7.627 17.125 1.00 91.62 106 THR A CA 1
ATOM 797 C C . THR A 1 106 ? -10.993 -8.094 15.849 1.00 91.62 106 THR A C 1
ATOM 799 O O . THR A 1 106 ? -10.027 -8.849 15.930 1.00 91.62 106 THR A O 1
ATOM 802 N N . HIS A 1 107 ? -11.358 -7.526 14.695 1.00 90.88 107 HIS A N 1
ATOM 803 C CA . HIS A 1 107 ? -10.704 -7.812 13.416 1.00 90.88 107 HIS A CA 1
ATOM 804 C C . HIS A 1 107 ? -9.201 -7.504 13.442 1.00 90.88 107 HIS A C 1
ATOM 806 O O . HIS A 1 107 ? -8.409 -8.274 12.902 1.00 90.88 107 HIS A O 1
ATOM 812 N N . TYR A 1 108 ? -8.778 -6.414 14.092 1.00 92.88 108 TYR A N 1
ATOM 813 C CA . TYR A 1 108 ? -7.355 -6.101 14.240 1.00 92.88 108 TYR A CA 1
ATOM 814 C C . TYR A 1 108 ? -6.612 -7.215 14.989 1.00 92.88 108 TYR A C 1
ATOM 816 O O . TYR A 1 108 ? -5.532 -7.633 14.567 1.00 92.88 108 TYR A O 1
ATOM 824 N N . ARG A 1 109 ? -7.183 -7.707 16.096 1.00 91.38 109 ARG A N 1
ATOM 825 C CA . ARG A 1 109 ? -6.578 -8.784 16.891 1.00 91.38 109 ARG A CA 1
ATOM 826 C C . ARG A 1 109 ? -6.471 -10.080 16.097 1.00 91.38 109 ARG A C 1
ATOM 828 O O . ARG A 1 109 ? -5.419 -10.715 16.152 1.00 91.38 109 ARG A O 1
ATOM 835 N N . ASP A 1 110 ? -7.516 -10.424 15.354 1.00 89.44 110 ASP A N 1
ATOM 836 C CA . ASP A 1 110 ? -7.558 -11.636 14.539 1.00 89.44 110 ASP A CA 1
ATOM 837 C C . ASP A 1 110 ? -6.517 -11.569 13.415 1.00 89.44 110 ASP A C 1
ATOM 839 O O . ASP A 1 110 ? -5.700 -12.476 13.262 1.00 89.44 110 ASP A O 1
ATOM 843 N N . MET A 1 111 ? -6.453 -10.449 12.688 1.00 88.69 111 MET A N 1
ATOM 844 C CA . MET A 1 111 ? -5.470 -10.266 11.616 1.00 88.69 111 MET A CA 1
ATOM 845 C C . MET A 1 111 ? -4.033 -10.231 12.124 1.00 88.69 111 MET A C 1
ATOM 847 O O . MET A 1 111 ? -3.133 -10.741 11.459 1.00 88.69 111 MET A O 1
ATOM 851 N N . LYS A 1 112 ? -3.787 -9.665 13.309 1.00 89.12 112 LYS A N 1
ATOM 852 C CA . LYS A 1 112 ? -2.448 -9.668 13.909 1.00 89.12 112 LYS A CA 1
ATOM 853 C C . LYS A 1 112 ? -1.933 -11.091 14.166 1.00 89.12 112 LYS A C 1
ATOM 855 O O . LYS A 1 112 ? -0.724 -11.298 14.124 1.00 89.12 112 LYS A O 1
ATOM 860 N N . ALA A 1 113 ? -2.825 -12.047 14.427 1.00 84.94 113 ALA A N 1
ATOM 861 C CA . ALA A 1 113 ? -2.478 -13.428 14.754 1.00 84.94 113 ALA A CA 1
ATOM 862 C C . ALA A 1 113 ? -2.339 -14.360 13.534 1.00 84.94 113 ALA A C 1
ATOM 864 O O . ALA A 1 113 ? -1.841 -15.470 13.698 1.00 84.94 113 ALA A O 1
ATOM 865 N N . MET A 1 114 ? -2.766 -13.935 12.340 1.00 85.25 114 MET A N 1
ATOM 866 C CA . MET A 1 114 ? -2.802 -14.769 11.128 1.00 85.25 114 MET A CA 1
ATOM 867 C C . MET A 1 114 ? -1.799 -14.309 10.076 1.00 85.25 114 MET A C 1
ATOM 869 O O . MET A 1 114 ? -1.569 -13.112 9.939 1.00 85.25 114 MET A O 1
ATOM 873 N N . ASP A 1 115 ? -1.238 -15.219 9.285 1.00 81.56 115 ASP A N 1
ATOM 874 C CA . ASP A 1 115 ? -0.466 -14.864 8.089 1.00 81.56 115 ASP A CA 1
ATOM 875 C C . ASP A 1 115 ? -1.383 -14.225 7.013 1.00 81.56 115 ASP A C 1
ATOM 877 O O . ASP A 1 115 ? -2.537 -14.643 6.867 1.00 81.56 115 ASP A O 1
ATOM 881 N N . PRO A 1 116 ? -0.948 -13.180 6.275 1.00 75.62 116 PRO A N 1
ATOM 882 C CA . PRO A 1 116 ? -1.796 -12.536 5.268 1.00 75.62 116 PRO A CA 1
ATOM 883 C C . PRO A 1 116 ? -2.248 -13.471 4.142 1.00 75.62 116 PRO A C 1
ATOM 885 O O . PRO A 1 116 ? -3.370 -13.319 3.657 1.00 75.62 116 PRO A O 1
ATOM 888 N N . ALA A 1 117 ? -1.413 -14.420 3.712 1.00 76.00 117 ALA A N 1
ATOM 889 C CA . ALA A 1 117 ? -1.784 -15.371 2.670 1.00 76.00 117 ALA A CA 1
ATOM 890 C C . ALA A 1 117 ? -2.778 -16.417 3.200 1.00 76.00 117 ALA A C 1
ATOM 892 O O . ALA A 1 117 ? -3.694 -16.811 2.478 1.00 76.00 117 ALA A O 1
ATOM 893 N N . GLU A 1 118 ? -2.646 -16.820 4.468 1.00 77.50 118 GLU A N 1
ATOM 894 C CA . GLU A 1 118 ? -3.625 -17.687 5.138 1.00 77.50 118 GLU A CA 1
ATOM 895 C C . GLU A 1 118 ? -4.988 -17.001 5.284 1.00 77.50 118 GLU A C 1
ATOM 897 O O . GLU A 1 118 ? -6.016 -17.612 4.996 1.00 77.50 118 GLU A O 1
ATOM 902 N N . LEU A 1 119 ? -5.009 -15.715 5.653 1.00 72.94 119 LEU A N 1
ATOM 903 C CA . LEU A 1 119 ? -6.245 -14.946 5.827 1.00 72.94 119 LEU A CA 1
ATOM 904 C C . LEU A 1 119 ? -7.107 -14.937 4.554 1.00 72.94 119 LEU A C 1
ATOM 906 O O . LEU A 1 119 ? -8.324 -15.122 4.615 1.00 72.94 119 LEU A O 1
ATOM 910 N N . LEU A 1 120 ? -6.462 -14.762 3.401 1.00 74.75 120 LEU A N 1
ATOM 911 C CA . LEU A 1 120 ? -7.116 -14.739 2.093 1.00 74.75 120 LEU A CA 1
ATOM 912 C C . LEU A 1 120 ? -7.611 -16.127 1.656 1.00 74.75 120 LEU A C 1
ATOM 914 O O . LEU A 1 120 ? -8.559 -16.232 0.885 1.00 74.75 120 LEU A O 1
ATOM 918 N N . GLY A 1 121 ? -7.014 -17.203 2.177 1.00 68.56 121 GLY A N 1
ATOM 919 C CA . GLY A 1 121 ? -7.488 -18.570 1.953 1.00 68.56 121 GLY A CA 1
ATOM 920 C C . GLY A 1 121 ? -8.720 -18.950 2.783 1.00 68.56 121 GLY A C 1
ATOM 921 O O . GLY A 1 121 ? -9.447 -19.865 2.399 1.00 68.56 121 GLY A O 1
ATOM 922 N N . ILE A 1 122 ? -8.960 -18.269 3.909 1.00 68.38 122 ILE A N 1
ATOM 923 C CA . ILE A 1 122 ? -10.030 -18.605 4.865 1.00 68.38 122 ILE A CA 1
ATOM 924 C C . ILE A 1 122 ? -11.312 -17.803 4.594 1.00 68.38 122 ILE A C 1
ATOM 926 O O . ILE A 1 122 ? -12.412 -18.321 4.794 1.00 68.38 122 ILE A O 1
ATOM 930 N N . LEU A 1 123 ? -11.194 -16.551 4.137 1.00 62.50 123 LEU A N 1
ATOM 931 C CA . LEU A 1 123 ? -12.322 -15.624 3.980 1.00 62.50 123 LEU A CA 1
ATOM 932 C C . LEU A 1 123 ? -12.412 -15.062 2.548 1.00 62.50 123 LEU A C 1
ATOM 934 O O . LEU A 1 123 ? -12.014 -13.914 2.325 1.00 62.50 123 LEU A O 1
ATOM 938 N N . PRO A 1 124 ? -12.962 -15.826 1.584 1.00 62.62 124 PRO A N 1
ATOM 939 C CA . PRO A 1 124 ? -13.181 -15.315 0.235 1.00 62.62 124 PRO A CA 1
ATOM 940 C C . PRO A 1 124 ? -14.194 -14.158 0.243 1.00 62.62 124 PRO A C 1
ATOM 942 O O . PRO A 1 124 ? -15.223 -14.221 0.920 1.00 62.62 124 PRO A O 1
ATOM 945 N N . ASN A 1 125 ? -13.929 -13.123 -0.553 1.00 67.44 125 ASN A N 1
ATOM 946 C CA . ASN A 1 125 ? -14.707 -11.888 -0.702 1.00 67.44 125 ASN A CA 1
ATOM 947 C C . ASN A 1 125 ? -14.805 -11.014 0.560 1.00 67.44 125 ASN A C 1
ATOM 949 O O . ASN A 1 125 ? -15.784 -10.283 0.741 1.00 67.44 125 ASN A O 1
ATOM 953 N N . CYS A 1 126 ? -13.808 -11.055 1.444 1.00 81.00 126 CYS A N 1
ATOM 954 C CA . CYS A 1 126 ? -13.765 -10.134 2.579 1.00 81.00 126 CYS A CA 1
ATOM 955 C C . CYS A 1 126 ? -13.346 -8.709 2.156 1.00 81.00 126 CYS A C 1
ATOM 957 O O . CYS A 1 126 ? -12.718 -8.498 1.116 1.00 81.00 126 CYS A O 1
ATOM 959 N N . SER A 1 127 ? -13.651 -7.700 2.982 1.00 87.62 127 SER A N 1
ATOM 960 C CA . SER A 1 127 ? -13.273 -6.302 2.702 1.00 87.62 127 SER A CA 1
ATOM 961 C C . SER A 1 127 ? -11.760 -6.118 2.530 1.00 87.62 127 SER A C 1
ATOM 963 O O . SER A 1 127 ? -11.328 -5.284 1.735 1.00 87.62 127 SER A O 1
ATOM 965 N N . PHE A 1 128 ? -10.953 -6.931 3.223 1.00 89.62 128 PHE A N 1
ATOM 966 C CA . PHE A 1 128 ? -9.499 -6.923 3.073 1.00 89.62 128 PHE A CA 1
ATOM 967 C C . PHE A 1 128 ? -9.051 -7.402 1.684 1.00 89.62 128 PHE A C 1
ATOM 969 O O . PHE A 1 128 ? -8.170 -6.791 1.087 1.00 89.62 128 PHE A O 1
ATOM 976 N N . GLU A 1 129 ? -9.688 -8.429 1.121 1.00 89.50 129 GLU A N 1
ATOM 977 C CA . GLU A 1 129 ? -9.386 -8.906 -0.233 1.00 89.50 129 GLU A CA 1
ATOM 978 C C . GLU A 1 129 ? -9.667 -7.820 -1.281 1.00 89.50 129 GLU A C 1
ATOM 980 O O . GLU A 1 129 ? -8.817 -7.525 -2.123 1.00 89.50 129 GLU A O 1
ATOM 985 N N . ASN A 1 130 ? -10.819 -7.148 -1.184 1.00 90.69 130 ASN A N 1
ATOM 986 C CA . ASN A 1 130 ? -11.176 -6.042 -2.079 1.00 90.69 130 ASN A CA 1
ATOM 987 C C . ASN A 1 130 ? -10.214 -4.848 -1.917 1.00 90.69 130 ASN A C 1
ATOM 989 O O . ASN A 1 130 ? -9.814 -4.212 -2.898 1.00 90.69 130 ASN A O 1
ATOM 993 N N . PHE A 1 131 ? -9.774 -4.570 -0.686 1.00 93.50 131 PHE A N 1
ATOM 994 C CA . PHE A 1 131 ? -8.704 -3.613 -0.429 1.00 93.50 131 PHE A CA 1
ATOM 995 C C . PHE A 1 131 ? -7.405 -4.017 -1.142 1.00 93.50 131 PHE A C 1
ATOM 997 O O . PHE A 1 131 ? -6.888 -3.229 -1.936 1.00 93.50 131 PHE A O 1
ATOM 1004 N N . CYS A 1 132 ? -6.912 -5.243 -0.946 1.00 93.56 132 CYS A N 1
ATOM 1005 C CA . CYS A 1 132 ? -5.715 -5.759 -1.617 1.00 93.56 132 CYS A CA 1
ATOM 1006 C C . CYS A 1 132 ? -5.831 -5.663 -3.142 1.00 93.56 132 CYS A C 1
ATOM 1008 O O . CYS A 1 132 ? -4.920 -5.155 -3.797 1.00 93.56 132 CYS A O 1
ATOM 1010 N N . PHE A 1 133 ? -6.969 -6.074 -3.703 1.00 93.38 133 PHE A N 1
ATOM 1011 C CA . PHE A 1 133 ? -7.266 -5.986 -5.128 1.00 93.38 133 PHE A CA 1
ATOM 1012 C C . PHE A 1 133 ? -7.131 -4.548 -5.651 1.00 93.38 133 PHE A C 1
ATOM 1014 O O . PHE A 1 133 ? -6.345 -4.276 -6.564 1.00 93.38 133 PHE A O 1
ATOM 1021 N N . LYS A 1 134 ? -7.840 -3.594 -5.034 1.00 94.62 134 LYS A N 1
ATOM 1022 C CA . LYS A 1 134 ? -7.817 -2.184 -5.453 1.00 94.62 134 LYS A CA 1
ATOM 1023 C C . LYS A 1 134 ? -6.434 -1.555 -5.286 1.00 94.62 134 LYS A C 1
ATOM 1025 O O . LYS A 1 134 ? -5.997 -0.812 -6.167 1.00 94.62 134 LYS A O 1
ATOM 1030 N N . LYS A 1 135 ? -5.727 -1.849 -4.190 1.00 96.19 135 LYS A N 1
ATOM 1031 C CA . LYS A 1 135 ? -4.391 -1.293 -3.922 1.00 96.19 135 LYS A CA 1
ATOM 1032 C C . LYS A 1 135 ? -3.330 -1.839 -4.864 1.00 96.19 135 LYS A C 1
ATOM 1034 O O . LYS A 1 135 ? -2.552 -1.048 -5.393 1.00 96.19 135 LYS A O 1
ATOM 1039 N N . TYR A 1 136 ? -3.347 -3.139 -5.146 1.00 96.06 136 TYR A N 1
ATOM 1040 C CA . TYR A 1 136 ? -2.411 -3.747 -6.087 1.00 96.06 136 TYR A CA 1
ATOM 1041 C C . TYR A 1 136 ? -2.520 -3.091 -7.468 1.00 96.06 136 TYR A C 1
ATOM 1043 O O . TYR A 1 136 ? -1.530 -2.598 -8.008 1.00 96.06 136 TYR A O 1
ATOM 1051 N N . LEU A 1 137 ? -3.741 -2.987 -8.006 1.00 94.88 137 LEU A N 1
ATOM 1052 C CA . LEU A 1 137 ? -3.973 -2.390 -9.325 1.00 94.88 137 LEU A CA 1
ATOM 1053 C C . LEU A 1 137 ? -3.668 -0.884 -9.371 1.00 94.88 137 LEU A C 1
ATOM 1055 O O . LEU A 1 137 ? -3.351 -0.365 -10.441 1.00 94.88 137 LEU A O 1
ATOM 1059 N N . ALA A 1 138 ? -3.759 -0.184 -8.236 1.00 94.56 138 ALA A N 1
ATOM 1060 C CA . ALA A 1 138 ? -3.438 1.238 -8.134 1.00 94.56 138 ALA A CA 1
ATOM 1061 C C . ALA A 1 138 ? -1.925 1.524 -8.085 1.00 94.56 138 ALA A C 1
ATOM 1063 O O . ALA A 1 138 ? -1.509 2.624 -8.464 1.00 94.56 138 ALA A O 1
ATOM 1064 N N . ILE A 1 139 ? -1.127 0.564 -7.606 1.00 95.31 139 ILE A N 1
ATOM 1065 C CA . ILE A 1 139 ? 0.338 0.654 -7.497 1.00 95.31 139 ILE A CA 1
ATOM 1066 C C . ILE A 1 139 ? 1.013 0.089 -8.750 1.00 95.31 139 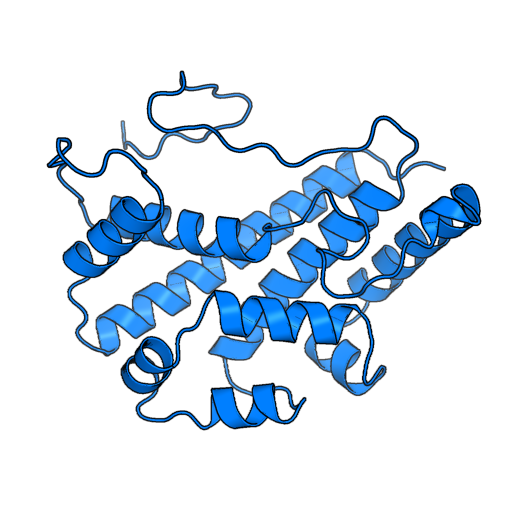ILE A C 1
ATOM 1068 O O . ILE A 1 139 ? 1.978 0.662 -9.249 1.00 95.31 139 ILE A O 1
ATOM 1072 N N . ILE A 1 140 ? 0.514 -1.028 -9.280 1.00 94.69 140 ILE A N 1
ATOM 1073 C CA . ILE A 1 140 ? 1.139 -1.742 -10.393 1.00 94.69 140 ILE A CA 1
ATOM 1074 C C . ILE A 1 140 ? 0.295 -1.578 -11.653 1.00 94.69 140 ILE A C 1
ATOM 1076 O O . ILE A 1 140 ? -0.753 -2.203 -11.839 1.00 94.69 140 ILE A O 1
ATOM 1080 N N . HIS A 1 141 ? 0.770 -0.705 -12.540 1.00 93.44 141 HIS A N 1
ATOM 1081 C CA . HIS A 1 141 ? 0.187 -0.502 -13.862 1.00 93.44 141 HIS A CA 1
ATOM 1082 C C . HIS A 1 141 ? 0.534 -1.685 -14.791 1.00 93.44 141 HIS A C 1
ATOM 1084 O O . HIS A 1 141 ? 1.652 -2.186 -14.698 1.00 93.44 141 HIS A O 1
ATOM 1090 N N . PRO A 1 142 ? -0.337 -2.099 -15.739 1.00 94.50 142 PRO A N 1
ATOM 1091 C CA . PRO A 1 142 ? -0.052 -3.219 -16.646 1.00 94.50 142 PRO A CA 1
ATOM 1092 C C . PRO A 1 142 ? 1.310 -3.122 -17.349 1.00 94.50 142 PRO A C 1
ATOM 1094 O O . PRO A 1 142 ? 2.078 -4.070 -17.342 1.00 94.50 142 PRO A O 1
ATOM 1097 N N . LYS A 1 143 ? 1.656 -1.940 -17.881 1.00 92.50 143 LYS A N 1
ATOM 1098 C CA . LYS A 1 143 ? 2.971 -1.703 -18.512 1.00 92.50 143 LYS A CA 1
ATOM 1099 C C . LYS A 1 143 ? 4.147 -1.852 -17.543 1.00 92.50 143 LYS A C 1
ATOM 1101 O O . LYS A 1 143 ? 5.230 -2.250 -17.954 1.00 92.50 143 LYS A O 1
ATOM 1106 N N . THR A 1 144 ? 3.943 -1.496 -16.274 1.00 91.25 144 THR A N 1
ATOM 1107 C CA . THR A 1 144 ? 4.953 -1.708 -15.235 1.00 91.25 144 THR A CA 1
ATOM 1108 C C . THR A 1 144 ? 5.142 -3.200 -15.031 1.00 91.25 144 THR A C 1
ATOM 1110 O O . THR A 1 144 ? 6.255 -3.689 -15.110 1.00 91.25 144 THR A O 1
ATOM 1113 N N . GLU A 1 145 ? 4.045 -3.921 -14.839 1.00 93.75 145 GLU A N 1
ATOM 1114 C CA . GLU A 1 145 ? 4.031 -5.360 -14.591 1.00 93.75 145 GLU A CA 1
ATOM 1115 C C . GLU A 1 145 ? 4.712 -6.160 -15.706 1.00 93.75 145 GLU A C 1
ATOM 1117 O O . GLU A 1 145 ? 5.663 -6.888 -15.436 1.00 93.75 145 GLU A O 1
ATOM 1122 N N . GLU A 1 146 ? 4.309 -5.925 -16.956 1.00 94.06 146 GLU A N 1
ATOM 1123 C CA . GLU A 1 146 ? 4.904 -6.554 -18.138 1.00 94.06 146 GLU A CA 1
ATOM 1124 C C . GLU A 1 146 ? 6.402 -6.256 -18.243 1.00 94.06 146 GLU A C 1
ATOM 1126 O O . GLU A 1 146 ? 7.195 -7.138 -18.555 1.00 94.06 146 GLU A O 1
ATOM 1131 N N . SER A 1 147 ? 6.823 -5.032 -17.920 1.00 94.88 147 SER A N 1
ATOM 1132 C CA . SER A 1 147 ? 8.243 -4.694 -17.944 1.00 94.88 147 SER A CA 1
ATOM 1133 C C . SER A 1 147 ? 9.041 -5.312 -16.793 1.00 94.88 147 SER A C 1
ATOM 1135 O O . SER A 1 147 ? 10.222 -5.586 -16.986 1.00 94.88 147 SER A O 1
ATOM 1137 N N . LEU A 1 148 ? 8.449 -5.477 -15.607 1.00 93.69 148 LEU A N 1
ATOM 1138 C CA . LEU A 1 148 ? 9.139 -6.014 -14.431 1.00 93.69 148 LEU A CA 1
ATOM 1139 C C . LEU A 1 148 ? 9.221 -7.542 -14.449 1.00 93.69 148 LEU A C 1
ATOM 1141 O O . LEU A 1 148 ? 10.217 -8.096 -13.987 1.00 93.69 148 LEU A O 1
ATOM 1145 N N . PHE A 1 149 ? 8.182 -8.212 -14.949 1.00 93.88 149 PHE A N 1
ATOM 1146 C CA . PHE A 1 149 ? 8.052 -9.671 -14.884 1.00 93.88 149 PHE A CA 1
ATOM 1147 C C . PHE A 1 149 ? 8.123 -10.354 -16.253 1.00 93.88 149 PHE A C 1
ATOM 1149 O O . PHE A 1 149 ? 8.323 -11.562 -16.311 1.00 93.88 149 PHE A O 1
ATOM 1156 N N . GLY A 1 150 ? 7.997 -9.603 -17.350 1.00 93.69 150 GLY A N 1
ATOM 1157 C CA . GLY A 1 150 ? 7.971 -10.140 -18.714 1.00 93.69 150 GLY A CA 1
ATOM 1158 C C . GLY A 1 150 ? 6.601 -10.659 -19.161 1.00 93.69 150 GLY A C 1
ATOM 1159 O O . GLY A 1 150 ? 6.451 -11.047 -20.317 1.00 93.69 150 GLY A O 1
ATOM 1160 N N . ASP A 1 151 ? 5.603 -10.658 -18.275 1.00 93.56 151 ASP A N 1
ATOM 1161 C CA . ASP A 1 151 ? 4.235 -11.088 -18.551 1.00 93.56 151 ASP A CA 1
ATOM 1162 C C . ASP A 1 151 ? 3.211 -10.363 -17.650 1.00 93.56 151 ASP A C 1
ATOM 1164 O O . ASP A 1 151 ? 3.549 -9.483 -16.856 1.00 93.56 151 ASP A O 1
ATOM 1168 N N . LEU A 1 152 ? 1.931 -10.714 -17.807 1.00 95.00 152 LEU A N 1
ATOM 1169 C CA . LEU A 1 152 ? 0.807 -10.208 -17.009 1.00 95.00 152 LEU A CA 1
ATOM 1170 C C . LEU A 1 152 ? 0.117 -11.321 -16.204 1.00 95.00 152 LEU A C 1
ATOM 1172 O O . LEU A 1 152 ? -1.049 -11.181 -15.826 1.00 95.00 152 LEU A O 1
ATOM 1176 N N . GLU A 1 153 ? 0.789 -12.447 -15.965 1.00 94.19 153 GLU A N 1
ATOM 1177 C CA . GLU A 1 153 ? 0.179 -13.617 -15.325 1.00 94.19 153 GLU A CA 1
ATOM 1178 C C . GLU A 1 153 ? -0.228 -13.310 -13.881 1.00 94.19 153 GLU A C 1
ATOM 1180 O O . GLU A 1 153 ? -1.339 -13.636 -13.453 1.00 94.19 153 GLU A O 1
ATOM 1185 N N . GLN A 1 154 ? 0.627 -12.585 -13.157 1.00 93.81 154 GLN A N 1
ATOM 1186 C CA . GLN A 1 154 ? 0.332 -12.110 -11.808 1.00 93.81 154 GLN A CA 1
ATOM 1187 C C . GLN A 1 154 ? -0.932 -11.237 -11.793 1.00 93.81 154 GLN A C 1
ATOM 1189 O O . GLN A 1 154 ? -1.848 -11.467 -10.999 1.00 93.81 154 GLN A O 1
ATOM 1194 N N . ARG A 1 155 ? -1.043 -10.301 -12.742 1.00 94.00 155 ARG A N 1
ATOM 1195 C CA . ARG A 1 155 ? -2.225 -9.456 -12.920 1.00 94.00 155 ARG A CA 1
ATOM 1196 C C . ARG A 1 155 ? -3.475 -10.267 -13.173 1.00 94.00 155 ARG A C 1
ATOM 1198 O O . ARG A 1 155 ? -4.520 -9.984 -12.597 1.00 94.00 155 ARG A O 1
ATOM 1205 N N . ARG A 1 156 ? -3.380 -11.241 -14.076 1.00 95.50 156 ARG A N 1
ATOM 1206 C CA . ARG A 1 156 ? -4.501 -12.082 -14.489 1.00 95.50 156 ARG A CA 1
ATOM 1207 C C . ARG A 1 156 ? -5.049 -12.866 -13.301 1.00 95.50 156 ARG A C 1
ATOM 1209 O O . ARG A 1 156 ? -6.264 -12.962 -13.160 1.00 95.50 156 ARG A O 1
ATOM 1216 N N . GLN A 1 157 ? -4.172 -13.369 -12.433 1.00 93.38 157 GLN A N 1
ATOM 1217 C CA . GLN A 1 157 ? -4.571 -14.018 -11.186 1.00 93.38 157 GLN A CA 1
ATOM 1218 C C . GLN A 1 157 ? -5.314 -13.046 -10.265 1.00 93.38 157 GLN A C 1
ATOM 1220 O O . GLN A 1 157 ? -6.435 -13.357 -9.872 1.00 93.38 157 GLN A O 1
ATOM 1225 N N . VAL A 1 158 ? -4.767 -11.849 -10.022 1.00 92.81 158 VAL A N 1
ATOM 1226 C CA . VAL A 1 158 ? -5.415 -10.820 -9.183 1.00 92.81 158 VAL A CA 1
ATOM 1227 C C . VAL A 1 158 ? -6.775 -10.392 -9.749 1.00 92.81 158 VAL A C 1
ATOM 1229 O O . VAL A 1 158 ? -7.745 -10.280 -9.007 1.00 92.81 158 VAL A O 1
ATOM 1232 N N . LEU A 1 159 ? -6.885 -10.205 -11.068 1.00 92.81 159 LEU A N 1
ATOM 1233 C CA . LEU A 1 159 ? -8.145 -9.885 -11.757 1.00 92.81 159 LEU A CA 1
ATOM 1234 C C . LEU A 1 159 ? -9.191 -10.996 -11.655 1.00 92.81 159 LEU A C 1
ATOM 1236 O O . LEU A 1 159 ? -10.383 -10.708 -11.661 1.00 92.81 159 LEU A O 1
ATOM 1240 N N . ALA A 1 160 ? -8.750 -12.244 -11.543 1.00 90.94 160 ALA A N 1
ATOM 1241 C CA . ALA A 1 160 ? -9.615 -13.393 -11.327 1.00 90.94 160 ALA A CA 1
ATOM 1242 C C . ALA A 1 160 ? -9.939 -13.641 -9.838 1.00 90.94 160 ALA A C 1
ATOM 1244 O O . ALA A 1 160 ? -10.503 -14.687 -9.530 1.00 90.94 160 ALA A O 1
ATOM 1245 N N . GLY A 1 161 ? -9.564 -12.730 -8.928 1.00 87.62 161 GLY A N 1
ATOM 1246 C CA . GLY A 1 161 ? -9.761 -12.891 -7.480 1.00 87.62 161 GLY A CA 1
ATOM 1247 C C . GLY A 1 161 ? -8.819 -13.912 -6.836 1.00 87.62 161 GLY A C 1
ATOM 1248 O O . GLY A 1 161 ? -9.100 -14.428 -5.764 1.00 87.62 161 GLY A O 1
ATOM 1249 N N . ASN A 1 162 ? -7.713 -14.258 -7.499 1.00 89.12 162 ASN A N 1
ATOM 1250 C CA . ASN A 1 162 ? -6.705 -15.165 -6.955 1.00 89.12 162 ASN A CA 1
ATOM 1251 C C . ASN A 1 162 ? -5.511 -14.388 -6.398 1.00 89.12 162 ASN A C 1
ATOM 1253 O O . ASN A 1 162 ? -5.223 -13.262 -6.807 1.00 89.12 162 ASN A O 1
ATOM 1257 N N . HIS A 1 163 ? -4.757 -15.049 -5.523 1.00 89.06 163 HIS A N 1
ATOM 1258 C CA . HIS A 1 163 ? -3.564 -14.496 -4.893 1.00 89.06 163 HIS A CA 1
ATOM 1259 C C . HIS A 1 163 ? -2.295 -15.183 -5.416 1.00 89.06 163 HIS A C 1
ATOM 1261 O O . HIS A 1 163 ? -2.072 -16.365 -5.129 1.00 89.06 163 HIS A O 1
ATOM 1267 N N . PRO A 1 164 ? -1.459 -14.465 -6.186 1.00 91.44 164 PRO A N 1
ATOM 1268 C CA . PRO A 1 164 ? -0.192 -14.980 -6.683 1.00 91.44 164 PRO A CA 1
ATOM 1269 C C . PRO A 1 164 ? 0.747 -15.443 -5.568 1.00 91.44 164 PRO A C 1
ATOM 1271 O O . PRO A 1 164 ? 0.933 -14.758 -4.567 1.00 91.44 164 PRO A O 1
ATOM 1274 N N . ARG A 1 165 ? 1.421 -16.579 -5.775 1.00 88.75 165 ARG A N 1
ATOM 1275 C CA . ARG A 1 165 ? 2.431 -17.121 -4.842 1.00 88.75 165 ARG A CA 1
ATOM 1276 C C . ARG A 1 165 ? 3.847 -16.603 -5.122 1.00 88.75 165 ARG A C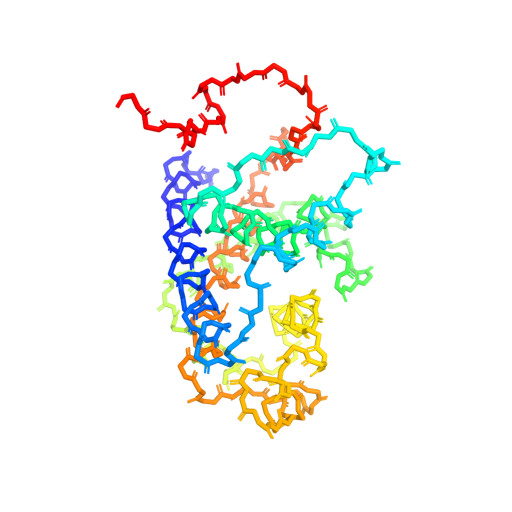 1
ATOM 1278 O O . ARG A 1 165 ? 4.823 -17.323 -4.928 1.00 88.75 165 ARG A O 1
ATOM 1285 N N . SER A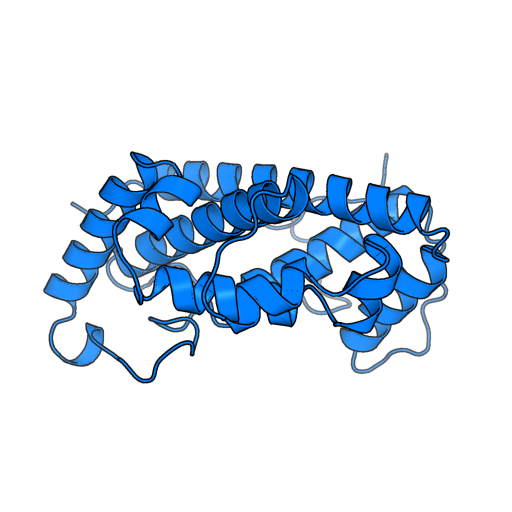 1 166 ? 3.969 -15.383 -5.638 1.00 92.25 166 SER A N 1
ATOM 1286 C CA . SER A 1 166 ? 5.267 -14.776 -5.931 1.00 92.25 166 SER A CA 1
ATOM 1287 C C . SER A 1 166 ? 5.823 -14.053 -4.702 1.00 92.25 166 SER A C 1
ATOM 1289 O O . SER A 1 166 ? 5.070 -13.563 -3.860 1.00 92.25 166 SER A O 1
ATOM 1291 N N . GLN A 1 167 ? 7.151 -13.915 -4.634 1.00 93.62 167 GLN A N 1
ATOM 1292 C CA . GLN A 1 167 ? 7.804 -13.097 -3.604 1.00 93.62 167 GLN A CA 1
ATOM 1293 C C . GLN A 1 167 ? 7.288 -11.651 -3.632 1.00 93.62 167 GLN A C 1
ATOM 1295 O O . GLN A 1 167 ? 7.035 -11.055 -2.591 1.00 93.62 167 GLN A O 1
ATOM 1300 N N . PHE A 1 168 ? 7.101 -11.098 -4.832 1.00 95.38 168 PHE A N 1
ATOM 1301 C CA . PHE A 1 168 ? 6.621 -9.733 -5.005 1.00 95.38 168 PHE A CA 1
ATOM 1302 C C . PHE A 1 168 ? 5.219 -9.527 -4.431 1.00 95.38 168 PHE A C 1
ATOM 1304 O O . PHE A 1 168 ? 4.975 -8.541 -3.736 1.00 95.38 168 PHE A O 1
ATOM 1311 N N . TYR A 1 169 ? 4.303 -10.456 -4.706 1.00 95.25 169 TYR A N 1
ATOM 1312 C CA . TYR A 1 169 ? 2.947 -10.376 -4.182 1.00 95.25 169 TYR A CA 1
ATOM 1313 C C . TYR A 1 169 ? 2.915 -10.609 -2.667 1.00 95.25 169 TYR A C 1
ATOM 1315 O O . TYR A 1 169 ? 2.169 -9.925 -1.975 1.00 95.25 169 TYR A O 1
ATOM 1323 N N . GLY A 1 170 ? 3.771 -11.491 -2.139 1.00 94.81 170 GLY A N 1
ATOM 1324 C CA . GLY A 1 170 ? 3.943 -11.683 -0.695 1.00 94.81 170 GLY A CA 1
ATOM 1325 C C . GLY A 1 170 ? 4.365 -10.402 0.033 1.00 94.81 170 GLY A C 1
ATOM 1326 O O . GLY A 1 170 ? 3.699 -9.984 0.974 1.00 94.81 170 GLY A O 1
ATOM 1327 N N . GLU A 1 171 ? 5.402 -9.711 -0.449 1.00 96.38 171 GLU A N 1
ATOM 1328 C CA . GLU A 1 171 ? 5.846 -8.428 0.130 1.00 96.38 171 GLU A CA 1
ATOM 1329 C C . GLU A 1 171 ? 4.772 -7.331 0.014 1.00 96.38 171 GLU A C 1
ATOM 1331 O O . GLU A 1 171 ? 4.591 -6.520 0.925 1.00 96.38 171 GLU A O 1
ATOM 1336 N N . PHE A 1 172 ? 4.015 -7.316 -1.089 1.00 97.00 172 PHE A N 1
ATOM 1337 C CA . PHE A 1 172 ? 2.853 -6.437 -1.226 1.00 97.00 172 PHE A CA 1
ATOM 1338 C C . PHE A 1 172 ? 1.778 -6.747 -0.172 1.00 97.00 172 PHE A C 1
ATOM 1340 O O . PHE A 1 172 ? 1.224 -5.822 0.425 1.00 97.00 172 PHE A O 1
ATOM 1347 N N . LEU A 1 173 ? 1.477 -8.026 0.062 1.00 95.38 173 LEU A N 1
ATOM 1348 C CA . LEU A 1 173 ? 0.476 -8.450 1.038 1.00 95.38 173 LEU A CA 1
ATOM 1349 C C . LEU A 1 173 ? 0.870 -8.087 2.470 1.00 95.38 173 LEU A C 1
ATOM 1351 O O . LEU A 1 173 ? 0.005 -7.643 3.224 1.00 95.38 173 LEU A O 1
ATOM 1355 N N . GLU A 1 174 ? 2.147 -8.209 2.833 1.00 96.06 174 GLU A N 1
ATOM 1356 C CA . GLU A 1 174 ? 2.649 -7.773 4.143 1.00 96.06 174 GLU A CA 1
ATOM 1357 C C . GLU A 1 174 ? 2.403 -6.277 4.368 1.00 96.06 174 GLU A C 1
ATOM 1359 O O . GLU A 1 174 ? 1.858 -5.864 5.398 1.00 96.06 174 GLU A O 1
ATOM 1364 N N . LEU A 1 175 ? 2.712 -5.450 3.364 1.00 98.00 175 LEU A N 1
ATOM 1365 C CA . LEU A 1 175 ? 2.414 -4.020 3.406 1.00 98.00 175 LEU A CA 1
ATOM 1366 C C . LEU A 1 175 ? 0.904 -3.755 3.482 1.00 98.00 175 LEU A C 1
ATOM 1368 O O . LEU A 1 175 ? 0.455 -2.939 4.292 1.00 98.00 175 LEU A O 1
ATOM 1372 N N . ALA A 1 176 ? 0.108 -4.444 2.664 1.00 96.81 176 ALA A N 1
ATOM 1373 C CA . ALA A 1 176 ? -1.341 -4.288 2.647 1.00 96.81 176 ALA A CA 1
ATOM 1374 C C . ALA A 1 176 ? -1.973 -4.632 3.995 1.00 96.81 176 ALA A C 1
ATOM 1376 O O . ALA A 1 176 ? -2.768 -3.849 4.520 1.00 96.81 176 ALA A O 1
ATOM 1377 N N . LYS A 1 177 ? -1.569 -5.751 4.592 1.00 95.38 177 LYS A N 1
ATOM 1378 C CA . LYS A 1 177 ? -2.020 -6.180 5.912 1.00 95.38 177 LYS A CA 1
ATOM 1379 C C . LYS A 1 177 ? -1.639 -5.173 6.991 1.00 95.38 177 LYS A C 1
ATOM 1381 O O . LYS A 1 177 ? -2.494 -4.814 7.797 1.00 95.38 177 LYS A O 1
ATOM 1386 N N . ALA A 1 178 ? -0.398 -4.686 6.999 1.00 97.12 178 ALA A N 1
ATOM 1387 C CA . ALA A 1 178 ? 0.046 -3.708 7.990 1.00 97.12 178 ALA A CA 1
ATOM 1388 C C . ALA A 1 178 ? -0.784 -2.411 7.926 1.00 97.12 178 ALA A C 1
ATOM 1390 O O . ALA A 1 178 ? -1.226 -1.905 8.960 1.00 97.12 178 ALA A O 1
ATOM 1391 N N . VAL A 1 179 ? -1.048 -1.895 6.718 1.00 97.31 179 VAL A N 1
ATOM 1392 C CA . VAL A 1 179 ? -1.870 -0.686 6.517 1.00 97.31 179 VAL A CA 1
ATOM 1393 C C . VAL A 1 179 ? -3.324 -0.930 6.916 1.00 97.31 179 VAL A C 1
ATOM 1395 O O . VAL A 1 179 ? -3.940 -0.080 7.558 1.00 97.31 179 VAL A O 1
ATOM 1398 N N . TRP A 1 180 ? -3.872 -2.096 6.581 1.00 95.88 180 TRP A N 1
ATOM 1399 C CA . TRP A 1 180 ? -5.233 -2.461 6.956 1.00 95.88 180 TRP A CA 1
ATOM 1400 C C . TRP A 1 180 ? -5.398 -2.598 8.475 1.00 95.88 180 TRP A C 1
ATOM 1402 O O . TRP A 1 180 ? -6.345 -2.070 9.048 1.00 95.88 180 TRP A O 1
ATOM 1412 N N . MET A 1 181 ? -4.442 -3.226 9.163 1.00 95.38 181 MET A N 1
ATOM 1413 C CA . MET A 1 181 ? -4.421 -3.288 10.627 1.00 95.38 181 MET A CA 1
ATOM 1414 C C . MET A 1 181 ? -4.374 -1.896 11.267 1.00 95.38 181 MET A C 1
ATOM 1416 O O . MET A 1 181 ? -5.072 -1.647 12.250 1.00 95.38 181 MET A O 1
ATOM 1420 N N . LEU A 1 182 ? -3.571 -0.982 10.713 1.00 95.94 182 LEU A N 1
ATOM 1421 C CA . LEU A 1 182 ? -3.502 0.401 11.185 1.00 95.94 182 LEU A CA 1
ATOM 1422 C C . LEU A 1 182 ? -4.851 1.117 11.029 1.00 95.94 182 LEU A C 1
ATOM 1424 O O . LEU A 1 182 ? -5.268 1.866 11.911 1.00 95.94 182 LEU A O 1
ATOM 1428 N N . HIS A 1 183 ? -5.541 0.864 9.919 1.00 95.31 183 HIS A N 1
ATOM 1429 C CA . HIS A 1 183 ? -6.869 1.405 9.649 1.00 95.31 183 HIS A CA 1
ATOM 1430 C C . HIS A 1 183 ? -7.924 0.863 10.621 1.00 95.31 183 HIS A C 1
ATOM 1432 O O . HIS A 1 183 ? -8.625 1.652 11.252 1.00 95.31 183 HIS A O 1
ATOM 1438 N N . LEU A 1 184 ? -7.951 -0.452 10.857 1.00 94.19 184 LEU A N 1
ATOM 1439 C CA . LEU A 1 184 ? -8.817 -1.065 11.871 1.00 94.19 184 LEU A CA 1
ATOM 1440 C C . LEU A 1 184 ? -8.587 -0.452 13.261 1.00 94.19 184 LEU A C 1
ATOM 1442 O O . LEU A 1 184 ? -9.545 -0.148 13.971 1.00 94.19 184 LEU A O 1
ATOM 1446 N N . LEU A 1 185 ? -7.328 -0.206 13.642 1.00 94.12 185 LEU A N 1
ATOM 1447 C CA . LEU A 1 185 ? -7.026 0.495 14.889 1.00 94.12 185 LEU A CA 1
ATOM 1448 C C . LEU A 1 185 ? -7.596 1.914 14.899 1.00 94.12 185 LEU A C 1
ATOM 1450 O O . LEU A 1 185 ? -8.279 2.266 15.860 1.00 94.12 185 LEU A O 1
ATOM 1454 N N . ALA A 1 186 ? -7.376 2.706 13.846 1.00 93.25 186 ALA A N 1
ATOM 1455 C CA . ALA A 1 186 ? -7.893 4.074 13.754 1.00 93.25 186 ALA A CA 1
ATOM 1456 C C . ALA A 1 186 ? -9.425 4.133 13.908 1.00 93.25 186 ALA A C 1
ATOM 1458 O O . ALA A 1 186 ? -9.947 5.025 14.577 1.00 93.25 186 ALA A O 1
ATOM 1459 N N . PHE A 1 187 ? -10.140 3.153 13.347 1.00 92.06 187 PHE A N 1
ATOM 1460 C CA . PHE A 1 187 ? -11.601 3.050 13.426 1.00 92.06 187 PHE A CA 1
ATOM 1461 C C . PHE A 1 187 ? -12.125 2.366 14.694 1.00 92.06 187 PHE A C 1
ATOM 1463 O O . PHE A 1 187 ? -13.331 2.379 14.922 1.00 92.06 187 PHE A O 1
ATOM 1470 N N . SER A 1 188 ? -11.250 1.826 15.544 1.00 92.00 188 SER A N 1
ATOM 1471 C CA . SER A 1 188 ? -11.622 1.268 16.852 1.00 92.00 188 SER A CA 1
ATOM 1472 C C . SER A 1 188 ? -11.565 2.271 18.012 1.00 92.00 188 SER A C 1
ATOM 1474 O O . SER A 1 188 ? -12.049 1.978 19.104 1.00 92.00 188 SER A O 1
ATOM 1476 N N . VAL A 1 189 ? -10.986 3.455 17.791 1.00 88.94 189 VAL A N 1
ATOM 1477 C CA . VAL A 1 189 ? -10.856 4.514 18.804 1.00 88.94 189 VAL A CA 1
ATOM 1478 C C . VAL A 1 189 ? -12.087 5.425 18.784 1.00 88.94 189 VAL A C 1
ATOM 1480 O O . VAL A 1 189 ? -12.676 5.685 17.731 1.00 88.94 189 VAL A O 1
ATOM 1483 N N . GLU A 1 190 ? -12.487 5.916 19.956 1.00 85.44 190 GLU A N 1
ATOM 1484 C CA . GLU A 1 190 ? -13.529 6.939 20.070 1.00 85.44 190 GLU A CA 1
ATOM 1485 C C . GLU A 1 190 ? -13.100 8.260 19.401 1.00 85.44 190 GLU A C 1
ATOM 1487 O O . GLU A 1 190 ? -11.918 8.601 19.397 1.00 85.44 190 GLU A O 1
ATOM 1492 N N . PRO A 1 191 ? -14.030 9.037 18.820 1.00 82.50 191 PRO A N 1
ATOM 1493 C CA . PRO A 1 191 ? -13.698 10.344 18.260 1.00 82.50 191 PRO A CA 1
ATOM 1494 C C . PRO A 1 191 ? -13.089 11.310 19.303 1.00 82.50 191 PRO A C 1
ATOM 1496 O O . PRO A 1 191 ? -13.566 11.337 20.437 1.00 82.50 191 PRO A O 1
ATOM 1499 N N . PRO A 1 192 ? -12.118 12.169 18.925 1.00 82.62 192 PRO A N 1
ATOM 1500 C CA . PRO A 1 192 ? -11.560 12.338 17.583 1.00 82.62 192 PRO A CA 1
ATOM 1501 C C . PRO A 1 192 ? -10.585 11.214 17.200 1.00 82.62 192 PRO A C 1
ATOM 1503 O O . PRO A 1 192 ? -9.683 10.854 17.951 1.00 82.62 192 PRO A O 1
ATOM 1506 N N . ARG A 1 193 ? -10.774 10.674 15.991 1.00 83.81 193 ARG A N 1
ATOM 1507 C CA . ARG A 1 193 ? -9.999 9.542 15.467 1.00 83.81 193 ARG A CA 1
ATOM 1508 C C . ARG A 1 193 ? -8.674 10.013 14.852 1.00 83.81 193 ARG A C 1
ATOM 1510 O O . ARG A 1 193 ? -8.648 11.108 14.284 1.00 83.81 193 ARG A O 1
ATOM 1517 N N . PRO A 1 194 ? -7.609 9.188 14.888 1.00 86.12 194 PRO A N 1
ATOM 1518 C CA . PRO A 1 194 ? -6.404 9.439 14.105 1.00 86.12 194 PRO A CA 1
ATOM 1519 C C . PRO A 1 194 ? -6.757 9.601 12.625 1.00 86.12 194 PRO A C 1
ATOM 1521 O O . PRO A 1 194 ? -7.479 8.776 12.065 1.00 86.12 194 PRO A O 1
ATOM 1524 N N . CYS A 1 195 ? -6.249 10.654 11.993 1.00 85.38 195 CYS A N 1
ATOM 1525 C CA . CYS A 1 195 ? -6.472 10.921 10.579 1.00 85.38 195 CYS A CA 1
ATOM 1526 C C . CYS A 1 195 ? -5.147 11.010 9.826 1.00 85.38 195 CYS A C 1
ATOM 1528 O O . CYS A 1 195 ? -4.120 11.434 10.358 1.00 85.38 195 CYS A O 1
ATOM 1530 N N . GLN A 1 196 ? -5.180 10.604 8.562 1.00 89.38 196 GLN A N 1
ATOM 1531 C CA . GLN A 1 196 ? -4.075 10.819 7.648 1.00 89.38 196 GLN A CA 1
ATOM 1532 C C . GLN A 1 196 ? -4.067 12.280 7.190 1.00 89.38 196 GLN A C 1
ATOM 1534 O O . GLN A 1 196 ? -5.099 12.810 6.765 1.00 89.38 196 GLN A O 1
ATOM 1539 N N . PHE A 1 197 ? -2.880 12.877 7.199 1.00 87.94 197 PHE A N 1
ATOM 1540 C CA . PHE A 1 197 ? -2.563 14.128 6.523 1.00 87.94 197 PHE A CA 1
ATOM 1541 C C . PHE A 1 197 ? -1.292 13.951 5.680 1.00 87.94 197 PHE A C 1
ATOM 1543 O O . PHE A 1 197 ? -0.518 13.017 5.891 1.00 87.94 197 PHE A O 1
ATOM 1550 N N . GLU A 1 198 ? -1.091 14.836 4.707 1.00 85.06 198 GLU A N 1
ATOM 1551 C CA . GLU A 1 198 ? 0.066 14.835 3.811 1.00 85.06 198 GLU A CA 1
ATOM 1552 C C . GLU A 1 198 ? 0.621 16.259 3.722 1.00 85.06 198 GLU A C 1
ATOM 1554 O O . GLU A 1 198 ? -0.139 17.228 3.642 1.00 85.06 198 GLU A O 1
ATOM 1559 N N . ALA A 1 199 ? 1.946 16.393 3.763 1.00 83.69 199 ALA A N 1
ATOM 1560 C CA . ALA A 1 199 ? 2.602 17.674 3.546 1.00 83.69 199 ALA A CA 1
ATOM 1561 C C . ALA A 1 199 ? 2.556 18.023 2.052 1.00 83.69 199 ALA A C 1
ATOM 1563 O O . ALA A 1 199 ? 2.926 17.211 1.207 1.00 83.69 199 ALA A O 1
ATOM 1564 N N . SER A 1 200 ? 2.122 19.240 1.723 1.00 80.56 200 SER A N 1
ATOM 1565 C CA . SER A 1 200 ? 2.179 19.739 0.345 1.00 80.56 200 SER A CA 1
ATOM 1566 C C . SER A 1 200 ? 3.605 20.141 -0.031 1.00 80.56 200 SER A C 1
ATOM 1568 O O . SER A 1 200 ? 4.415 20.474 0.838 1.00 80.56 200 SER A O 1
ATOM 1570 N N . GLU A 1 201 ? 3.913 20.159 -1.326 1.00 76.44 201 GLU A N 1
ATOM 1571 C CA . GLU A 1 201 ? 5.181 20.697 -1.823 1.00 76.44 201 GLU A CA 1
ATOM 1572 C C . GLU A 1 201 ? 5.404 22.130 -1.299 1.00 76.44 201 GLU A C 1
ATOM 1574 O O . GLU A 1 201 ? 4.491 22.955 -1.307 1.00 76.44 201 GLU A O 1
ATOM 1579 N N . GLY A 1 202 ? 6.606 22.409 -0.786 1.00 80.19 202 GLY A N 1
ATOM 1580 C CA . GLY A 1 202 ? 6.945 23.697 -0.167 1.00 80.19 202 GLY A CA 1
ATOM 1581 C C . GLY A 1 202 ? 6.496 23.869 1.291 1.00 80.19 202 GLY A C 1
ATOM 1582 O O . GLY A 1 202 ? 6.737 24.930 1.866 1.00 80.19 202 GLY A O 1
ATOM 1583 N N . SER A 1 203 ? 5.880 22.854 1.908 1.00 84.75 203 SER A N 1
ATOM 1584 C CA . SER A 1 203 ? 5.552 22.888 3.342 1.00 84.75 203 SER A CA 1
ATOM 1585 C C . SER A 1 203 ? 6.812 22.974 4.207 1.00 84.75 203 SER A C 1
ATOM 1587 O O . SER A 1 203 ? 7.846 22.384 3.891 1.00 84.75 203 SER A O 1
ATOM 1589 N N . GLU A 1 204 ? 6.705 23.679 5.333 1.00 89.00 204 GLU A N 1
ATOM 1590 C CA . GLU A 1 204 ? 7.775 23.760 6.327 1.00 89.00 204 GLU A CA 1
ATOM 1591 C C . GLU A 1 204 ? 8.068 22.375 6.920 1.00 89.00 204 GLU A C 1
ATOM 1593 O O . GLU A 1 204 ? 7.154 21.625 7.269 1.00 89.00 204 GLU A O 1
ATOM 1598 N N . PHE A 1 205 ? 9.352 22.045 7.057 1.00 86.44 205 PHE A N 1
ATOM 1599 C CA . PHE A 1 205 ? 9.779 20.790 7.662 1.00 86.44 205 PHE A CA 1
ATOM 1600 C C . PHE A 1 205 ? 9.415 20.747 9.154 1.00 86.44 205 PHE A C 1
ATOM 1602 O O . PHE A 1 205 ? 9.753 21.656 9.913 1.00 86.44 205 PHE A O 1
ATOM 1609 N N . ARG A 1 206 ? 8.753 19.665 9.578 1.00 88.94 206 ARG A N 1
ATOM 1610 C CA . ARG A 1 206 ? 8.358 19.413 10.972 1.00 88.94 206 ARG A CA 1
ATOM 1611 C C . ARG A 1 206 ? 8.985 18.099 11.457 1.00 88.94 206 ARG A C 1
ATOM 1613 O O . ARG A 1 206 ? 8.506 17.041 11.042 1.00 88.94 206 ARG A O 1
ATOM 1620 N N . PRO A 1 207 ? 10.039 18.121 12.297 1.00 88.44 207 PRO A N 1
ATOM 1621 C CA . PRO A 1 207 ? 10.742 16.905 12.726 1.00 88.44 207 PRO A CA 1
ATOM 1622 C C . PRO A 1 207 ? 9.863 15.941 13.534 1.00 88.44 207 PRO A C 1
ATOM 1624 O O . PRO A 1 207 ? 10.192 14.767 13.662 1.00 88.44 207 PRO A O 1
ATOM 1627 N N . GLU A 1 208 ? 8.732 16.414 14.057 1.00 87.69 208 GLU A N 1
ATOM 1628 C CA . GLU A 1 208 ? 7.750 15.597 14.769 1.00 87.69 208 GLU A CA 1
ATOM 1629 C C . GLU A 1 208 ? 7.038 14.602 13.835 1.00 87.69 208 GLU A C 1
ATOM 1631 O O . GLU A 1 208 ? 6.612 13.534 14.274 1.00 87.69 208 GLU A O 1
ATOM 1636 N N . TYR A 1 209 ? 6.917 14.938 12.544 1.00 83.81 209 TYR A N 1
ATOM 1637 C CA . TYR A 1 209 ? 6.161 14.162 11.551 1.00 83.81 209 TYR A CA 1
ATOM 1638 C C . TYR A 1 209 ? 6.986 13.762 10.320 1.00 83.81 209 TYR A C 1
ATOM 1640 O O . TYR A 1 209 ? 6.529 12.947 9.518 1.00 83.81 209 TYR A O 1
ATOM 1648 N N . MET A 1 210 ? 8.183 14.331 10.145 1.00 86.50 210 MET A N 1
ATOM 1649 C CA . MET A 1 210 ? 9.008 14.190 8.944 1.00 86.50 210 MET A CA 1
ATOM 1650 C C . MET A 1 210 ? 10.429 13.732 9.287 1.00 86.50 210 MET A C 1
ATOM 1652 O O . MET A 1 210 ? 11.008 14.129 10.294 1.00 86.50 210 MET A O 1
ATOM 1656 N N . GLU A 1 211 ? 11.016 12.929 8.400 1.00 82.88 211 GLU A N 1
ATOM 1657 C CA . GLU A 1 211 ? 12.415 12.496 8.468 1.00 82.88 211 GLU A CA 1
ATOM 1658 C C . GLU A 1 211 ? 13.222 13.218 7.377 1.00 82.88 211 GLU A C 1
ATOM 1660 O O . GLU A 1 211 ? 12.757 13.359 6.243 1.00 82.88 211 GLU A O 1
ATOM 1665 N N . SER A 1 212 ? 14.425 13.697 7.707 1.00 82.25 212 SER A N 1
ATOM 1666 C CA . SER A 1 212 ? 15.314 14.308 6.713 1.00 82.25 212 SER A CA 1
ATOM 1667 C C . SER A 1 212 ? 15.883 13.242 5.776 1.00 82.25 212 SER A C 1
ATOM 1669 O O . SER A 1 212 ? 16.441 12.241 6.222 1.00 82.25 212 SER A O 1
ATOM 1671 N N . VAL A 1 213 ? 15.788 13.482 4.466 1.00 77.19 213 VAL A N 1
ATOM 1672 C CA . VAL A 1 213 ? 16.366 12.611 3.425 1.00 77.19 213 VAL A CA 1
ATOM 1673 C C . VAL A 1 213 ? 17.805 12.991 3.050 1.00 77.19 213 VAL A C 1
ATOM 1675 O O . VAL A 1 213 ? 18.482 12.244 2.341 1.00 77.19 213 VAL A O 1
ATOM 1678 N N . GLY A 1 214 ? 18.284 14.152 3.507 1.00 68.31 214 GLY A N 1
ATOM 1679 C CA . GLY A 1 214 ? 19.664 14.590 3.318 1.00 68.31 214 GLY A CA 1
ATOM 1680 C C . GLY A 1 214 ? 20.592 13.908 4.320 1.00 68.31 214 GLY A C 1
ATOM 1681 O O . GLY A 1 214 ? 20.305 13.889 5.515 1.00 68.31 214 GLY A O 1
ATOM 1682 N N . LYS A 1 215 ? 21.719 13.360 3.849 1.00 55.16 215 LYS A N 1
ATOM 1683 C CA . LYS A 1 215 ? 22.819 12.983 4.746 1.00 55.16 215 LYS A CA 1
ATOM 1684 C C . LYS A 1 215 ? 23.503 14.266 5.228 1.00 55.16 215 LYS A C 1
ATOM 1686 O O . LYS A 1 215 ? 23.840 15.099 4.388 1.00 55.16 215 LYS A O 1
ATOM 1691 N N . TYR A 1 216 ? 23.671 14.404 6.541 1.00 39.97 216 TYR A N 1
ATOM 1692 C CA . TYR A 1 216 ? 24.605 15.363 7.137 1.00 39.97 216 TYR A CA 1
ATOM 1693 C C . TYR A 1 216 ? 26.048 15.025 6.750 1.00 39.97 216 TYR A C 1
ATOM 1695 O O . TYR A 1 216 ? 26.339 13.813 6.593 1.00 39.97 216 TYR A O 1
#